Protein AF-U1PQ10-F1 (afdb_monomer_lite)

Foldseek 3Di:
DDDDDDDDDDDDDDDDDDDDDDDDDDDDDDDLAALPPDPDDFKFFLVVVVVVVVDDPCCLLQPVLLVVCVVQLGSVRQFTVSVVVSVVVCVVPDDDAADLVGVCVVVVVVVVVCVVVPHDDDPPKAFPEKPDPPDDPPDLDQFFIWTDIPPDIDTHSFAEDQDPQVVSCVHQVQPLRFDAAWKKKKWKKKDFPVQDDCPPQDKAAQNPDVQQSIKGQVCSRRVSVDDPGITMMMTMHTDPVVQPDDPVVSQVSVQVSVCVVPVVGHCPRIGTDDMDIGRHQFGGRGRPSQVSADAQCNGGHRYGYAYLSRGHTDPSSRVSSVVVNVVVNVVPPPPDD

Sequence (337 aa):
MTRGRSSSRCSTAGCRRATNSGRCCSGRIWPAASPPRCSAGADESIRSYLDGWGFSERYVENFVAPFYGGITLDRSLATSSQVFQYTFRTLSEGAIAVPADGMGAIGEQLADHAREAGAEIVRNEGVARIDRDRGGATTRGTGPVGVETTETRREPTALVVATDPRSARELTGVEAIPTESKSSTTQYYSLPGADRVETGNKILLHTDGESPNVVVPLSEVAPEYAPDDQTLLCATFLGAAALDRDEADLAADTREALAAWYPERSFESLEPIHTDRLPFAQFTQPPGFADDLPTTTTPAGSVYLAGDYTEWSSIQGAMESGRRAASTVLSAEPVGE

pLDDT: mean 84.82, std 22.3, range [23.03, 98.69]

Structure (mmCIF, N/CA/C/O backbone):
data_AF-U1PQ10-F1
#
_entry.id   AF-U1PQ10-F1
#
loop_
_atom_site.group_PDB
_atom_site.id
_atom_site.type_symbol
_atom_site.label_atom_id
_atom_site.label_alt_id
_atom_site.label_comp_id
_atom_site.label_asym_id
_atom_site.label_entity_id
_atom_site.label_seq_id
_atom_site.pdbx_PDB_ins_code
_atom_site.Cartn_x
_atom_site.Cartn_y
_atom_site.Cartn_z
_atom_site.occupancy
_atom_site.B_iso_or_equiv
_atom_site.auth_seq_id
_atom_site.auth_comp_id
_atom_site.auth_asym_id
_atom_site.auth_atom_id
_atom_site.pdbx_PDB_model_num
ATOM 1 N N . MET A 1 1 ? 10.938 -67.719 -21.668 1.00 33.47 1 MET A N 1
ATOM 2 C CA . MET A 1 1 ? 12.102 -68.512 -21.214 1.00 33.47 1 MET A CA 1
ATOM 3 C C . MET A 1 1 ? 13.236 -67.532 -20.911 1.00 33.47 1 MET A C 1
ATOM 5 O O . MET A 1 1 ? 13.813 -67.006 -21.841 1.00 33.47 1 MET A O 1
ATOM 9 N N . THR A 1 2 ? 13.285 -66.917 -19.727 1.00 28.72 2 THR A N 1
ATOM 10 C CA . THR A 1 2 ? 14.024 -67.320 -18.504 1.00 28.72 2 THR A CA 1
ATOM 11 C C . THR A 1 2 ? 15.541 -67.489 -18.636 1.00 28.72 2 THR A C 1
ATOM 13 O O . THR A 1 2 ? 15.994 -68.336 -19.399 1.00 28.72 2 THR A O 1
ATOM 16 N N . ARG A 1 3 ? 16.226 -66.828 -17.679 1.00 27.52 3 ARG A N 1
ATOM 17 C CA . ARG A 1 3 ? 17.627 -66.916 -17.192 1.00 27.52 3 ARG A CA 1
ATOM 18 C C . ARG A 1 3 ? 18.567 -65.848 -17.776 1.00 27.52 3 ARG A C 1
ATOM 20 O O . ARG A 1 3 ? 18.599 -65.666 -18.976 1.00 27.52 3 ARG A O 1
ATOM 27 N N . GLY A 1 4 ? 19.356 -65.112 -16.992 1.00 25.80 4 GLY A N 1
ATOM 28 C CA . GLY A 1 4 ? 19.608 -65.153 -15.550 1.00 25.80 4 GLY A CA 1
ATOM 29 C C . GLY A 1 4 ? 20.594 -64.045 -15.144 1.00 25.80 4 GLY A C 1
ATOM 30 O O . GLY A 1 4 ? 21.378 -63.572 -15.959 1.00 25.80 4 GLY A O 1
ATOM 31 N N . ARG A 1 5 ? 20.508 -63.619 -13.880 1.00 27.34 5 ARG A N 1
ATOM 32 C CA . ARG A 1 5 ? 21.375 -62.631 -13.216 1.00 27.34 5 ARG A CA 1
ATOM 33 C C . ARG A 1 5 ? 22.813 -63.144 -13.053 1.00 27.34 5 ARG A C 1
ATOM 35 O O . ARG A 1 5 ? 22.990 -64.308 -12.707 1.00 27.34 5 ARG A O 1
ATOM 42 N N . SER A 1 6 ? 23.791 -62.235 -13.062 1.00 26.70 6 SER A N 1
ATOM 43 C CA . SER A 1 6 ? 24.976 -62.351 -12.201 1.00 26.70 6 SER A CA 1
ATOM 44 C C . SER A 1 6 ? 25.334 -61.005 -11.573 1.00 26.70 6 SER A C 1
ATOM 46 O O . SER A 1 6 ? 25.515 -59.996 -12.244 1.00 26.70 6 SER A O 1
ATOM 48 N N . SER A 1 7 ? 25.398 -61.038 -10.252 1.00 25.86 7 SER A N 1
ATOM 49 C CA . SER A 1 7 ? 25.786 -59.998 -9.311 1.00 25.86 7 SER A CA 1
ATOM 50 C C . SER A 1 7 ? 27.303 -59.894 -9.146 1.00 25.86 7 SER A C 1
ATOM 52 O O . SER A 1 7 ? 27.960 -60.926 -9.032 1.00 25.86 7 SER A O 1
ATOM 54 N N . SER A 1 8 ? 27.817 -58.684 -8.923 1.00 26.11 8 SER A N 1
ATOM 55 C CA . SER A 1 8 ? 29.058 -58.454 -8.170 1.00 26.11 8 SER A CA 1
ATOM 56 C C . SER A 1 8 ? 28.805 -57.415 -7.071 1.00 26.11 8 SER A C 1
ATOM 58 O O . SER A 1 8 ? 28.357 -56.303 -7.342 1.00 26.11 8 SER A O 1
ATOM 60 N N . ARG A 1 9 ? 29.031 -57.829 -5.819 1.00 25.45 9 ARG A N 1
ATOM 61 C CA . ARG A 1 9 ? 28.969 -57.035 -4.578 1.00 25.45 9 ARG A CA 1
ATOM 62 C C . ARG A 1 9 ? 30.387 -56.703 -4.084 1.00 25.45 9 ARG A C 1
ATOM 64 O O . ARG A 1 9 ? 31.330 -57.389 -4.460 1.00 25.45 9 ARG A O 1
ATOM 71 N N . CYS A 1 10 ? 30.420 -55.772 -3.120 1.00 23.03 10 CYS A N 1
ATOM 72 C CA . CYS A 1 10 ? 31.508 -55.266 -2.256 1.00 23.03 10 CYS A CA 1
ATOM 73 C C . CYS A 1 10 ? 32.289 -54.067 -2.823 1.00 23.03 10 CYS A C 1
ATOM 75 O O . CYS A 1 10 ? 32.697 -54.097 -3.970 1.00 23.03 10 CYS A O 1
ATOM 77 N N . SER A 1 11 ? 32.514 -52.976 -2.078 1.00 24.72 11 SER A N 1
ATOM 78 C CA . SER A 1 11 ? 32.692 -52.876 -0.620 1.00 24.72 11 SER A CA 1
ATOM 79 C C . SER A 1 11 ? 32.051 -51.640 0.035 1.00 24.72 11 SER A C 1
ATOM 81 O O . SER A 1 11 ? 32.216 -50.509 -0.412 1.00 24.72 11 SER A O 1
ATOM 83 N N . THR A 1 12 ? 31.414 -51.876 1.178 1.00 28.27 12 THR A N 1
ATOM 84 C CA . THR A 1 12 ? 31.140 -50.930 2.269 1.00 28.27 12 THR A CA 1
ATOM 85 C C . THR A 1 12 ? 32.419 -50.552 3.018 1.00 28.27 12 THR A C 1
ATOM 87 O O . THR A 1 12 ? 33.042 -51.448 3.582 1.00 28.27 12 THR A O 1
ATOM 90 N N . ALA A 1 13 ? 32.739 -49.257 3.123 1.00 26.75 13 ALA A N 1
ATOM 91 C CA . ALA A 1 13 ? 33.376 -48.659 4.305 1.00 26.75 13 ALA A CA 1
ATOM 92 C C . ALA A 1 13 ? 33.398 -47.117 4.216 1.00 26.75 13 ALA A C 1
ATOM 94 O O . ALA A 1 13 ? 34.142 -46.550 3.429 1.00 26.75 13 ALA A O 1
ATOM 95 N N . GLY A 1 14 ? 32.633 -46.460 5.096 1.00 25.78 14 GLY A N 1
ATOM 96 C CA . GLY A 1 14 ? 33.037 -45.187 5.701 1.00 25.78 14 GLY A CA 1
ATOM 97 C C . GLY A 1 14 ? 32.497 -43.887 5.102 1.00 25.78 14 GLY A C 1
ATOM 98 O O . GLY A 1 14 ? 33.248 -43.154 4.480 1.00 25.78 14 GLY A O 1
ATOM 99 N N . CYS A 1 15 ? 31.275 -43.489 5.465 1.00 25.48 15 CYS A N 1
ATOM 100 C CA . CYS A 1 15 ? 31.117 -42.166 6.076 1.00 25.48 15 CYS A CA 1
ATOM 101 C C . CYS A 1 15 ? 29.895 -42.126 6.996 1.00 25.48 15 CYS A C 1
ATOM 103 O O . CYS A 1 15 ? 28.896 -42.811 6.788 1.00 25.48 15 CYS A O 1
ATOM 105 N N . ARG A 1 16 ? 30.076 -41.432 8.113 1.00 24.97 16 ARG A N 1
ATOM 106 C CA . ARG A 1 16 ? 29.322 -41.571 9.355 1.00 24.97 16 ARG A CA 1
ATOM 107 C C . ARG A 1 16 ? 27.982 -40.833 9.303 1.00 24.97 16 ARG A C 1
ATOM 109 O O . ARG A 1 16 ? 27.791 -39.885 8.557 1.00 24.97 16 ARG A O 1
ATOM 116 N N . ARG A 1 17 ? 27.085 -41.323 10.157 1.00 25.58 17 ARG A N 1
ATOM 117 C CA . ARG A 1 17 ? 25.747 -40.836 10.507 1.00 25.58 17 ARG A CA 1
ATOM 118 C C . ARG A 1 17 ? 25.651 -39.305 10.599 1.00 25.58 17 ARG A C 1
ATOM 120 O O . ARG A 1 17 ? 26.320 -38.714 11.438 1.00 25.58 17 ARG A O 1
ATOM 127 N N . ALA A 1 18 ? 24.704 -38.731 9.863 1.00 27.23 18 ALA A N 1
ATOM 128 C CA . ALA A 1 18 ? 23.925 -37.580 10.306 1.00 27.23 18 ALA A CA 1
ATOM 129 C C . ALA A 1 18 ? 22.497 -38.090 10.554 1.00 27.23 18 ALA A C 1
ATOM 131 O O . ALA A 1 18 ? 21.782 -38.474 9.630 1.00 27.23 18 ALA A O 1
ATOM 132 N N . THR A 1 19 ? 22.141 -38.236 11.825 1.00 27.95 19 THR A N 1
ATOM 133 C CA . THR A 1 19 ? 20.817 -38.662 12.286 1.00 27.95 19 THR A CA 1
ATOM 134 C C . THR A 1 19 ? 19.935 -37.449 12.554 1.00 27.95 19 THR A C 1
ATOM 136 O O . THR A 1 19 ? 20.370 -36.534 13.240 1.00 27.95 19 THR A O 1
ATOM 139 N N . ASN A 1 20 ? 18.680 -37.559 12.109 1.00 29.89 20 ASN A N 1
ATOM 140 C CA . ASN A 1 20 ? 17.481 -36.837 12.546 1.00 29.89 20 ASN A CA 1
ATOM 141 C C . ASN A 1 20 ? 17.394 -35.316 12.327 1.00 29.89 20 ASN A C 1
ATOM 143 O O . ASN A 1 20 ? 17.739 -34.529 13.198 1.00 29.89 20 ASN A O 1
ATOM 147 N N . SER A 1 21 ? 16.661 -34.936 11.281 1.00 28.56 21 SER A N 1
ATOM 148 C CA . SER A 1 21 ? 15.531 -34.009 11.424 1.00 28.56 21 SER A CA 1
ATOM 149 C C . SER A 1 21 ? 14.406 -34.465 10.484 1.00 28.56 21 SER A C 1
ATOM 151 O O . SER A 1 21 ? 14.633 -34.870 9.343 1.00 28.56 21 SER A O 1
ATOM 153 N N . GLY A 1 22 ? 13.206 -34.591 11.048 1.00 24.92 22 GLY A N 1
ATOM 154 C CA . GLY A 1 22 ? 12.088 -35.331 10.477 1.00 24.92 22 GLY A CA 1
ATOM 155 C C . GLY A 1 22 ? 11.513 -34.688 9.220 1.00 24.92 22 GLY A C 1
ATOM 156 O O . GLY A 1 22 ? 11.244 -33.493 9.170 1.00 24.92 22 GLY A O 1
ATOM 157 N N . ARG A 1 23 ? 11.258 -35.532 8.220 1.00 28.97 23 ARG A N 1
ATOM 158 C CA . ARG A 1 23 ? 10.356 -35.233 7.109 1.00 28.97 23 ARG A CA 1
ATOM 159 C C . ARG A 1 23 ? 8.943 -35.066 7.664 1.00 28.97 23 ARG A C 1
ATOM 161 O O . ARG A 1 23 ? 8.406 -36.022 8.214 1.00 28.97 23 ARG A O 1
ATOM 168 N N . CYS A 1 24 ? 8.319 -33.922 7.415 1.00 26.61 24 CYS A N 1
ATOM 169 C CA . CYS A 1 24 ? 6.864 -33.813 7.378 1.00 26.61 24 CYS A CA 1
ATOM 170 C C . CYS A 1 24 ? 6.433 -33.601 5.926 1.00 26.61 24 CYS A C 1
ATOM 172 O O . CYS A 1 24 ? 6.265 -32.484 5.453 1.00 26.61 24 CYS A O 1
ATOM 174 N N . CYS A 1 25 ? 6.260 -34.712 5.210 1.00 33.97 25 CYS A N 1
ATOM 175 C CA . CYS A 1 25 ? 5.329 -34.769 4.093 1.00 33.97 25 CYS A CA 1
ATOM 176 C C . CYS A 1 25 ? 4.032 -35.388 4.622 1.00 33.97 25 CYS A C 1
ATOM 178 O O . CYS A 1 25 ? 4.052 -36.556 5.003 1.00 33.97 25 CYS A O 1
ATOM 180 N N . SER A 1 26 ? 2.936 -34.624 4.652 1.00 27.61 26 SER A N 1
ATOM 181 C CA . SER A 1 26 ? 1.567 -35.034 4.268 1.00 27.61 26 SER A CA 1
ATOM 182 C C . SER A 1 26 ? 0.476 -34.218 4.981 1.00 27.61 26 SER A C 1
ATOM 184 O O . SER A 1 26 ? 0.503 -34.053 6.192 1.00 27.61 26 SER A O 1
ATOM 186 N N . GLY A 1 27 ? -0.517 -33.781 4.194 1.00 24.33 27 GLY A N 1
ATOM 187 C CA . GLY A 1 27 ? -1.918 -33.646 4.613 1.00 24.33 27 GLY A CA 1
ATOM 188 C C . GLY A 1 27 ? -2.356 -32.328 5.262 1.00 24.33 27 GLY A C 1
ATOM 189 O O . GLY A 1 27 ? -2.271 -32.214 6.469 1.00 24.33 27 GLY A O 1
ATOM 190 N N . ARG A 1 28 ? -2.937 -31.407 4.464 1.00 37.06 28 ARG A N 1
ATOM 191 C CA . ARG A 1 28 ? -3.816 -30.276 4.873 1.00 37.06 28 ARG A CA 1
ATOM 192 C C . ARG A 1 28 ? -3.443 -29.599 6.208 1.00 37.06 28 ARG A C 1
ATOM 194 O O . ARG A 1 28 ? -4.016 -29.937 7.236 1.00 37.06 28 ARG A O 1
ATOM 201 N N . ILE A 1 29 ? -2.536 -28.616 6.187 1.00 33.97 29 ILE A N 1
ATOM 202 C CA . ILE A 1 29 ? -2.049 -27.970 7.428 1.00 33.97 29 ILE A CA 1
ATOM 203 C C . ILE A 1 29 ? -2.048 -26.436 7.379 1.00 33.97 29 ILE A C 1
ATOM 205 O O . ILE A 1 29 ? -1.250 -25.861 8.079 1.00 33.97 29 ILE A O 1
ATOM 209 N N . TRP A 1 30 ? -2.850 -25.694 6.606 1.00 42.78 30 TRP A N 1
ATOM 210 C CA . TRP A 1 30 ? -2.667 -24.222 6.651 1.00 42.78 30 TRP A CA 1
ATOM 211 C C . TRP A 1 30 ? -3.983 -23.451 6.510 1.00 42.78 30 TRP A C 1
ATOM 213 O O . TRP A 1 30 ? -4.564 -23.481 5.424 1.00 42.78 30 TRP A O 1
ATOM 223 N N . PRO A 1 31 ? -4.488 -22.783 7.573 1.00 34.56 31 PRO A N 1
ATOM 224 C CA . PRO A 1 31 ? -5.597 -21.848 7.421 1.00 34.56 31 PRO A CA 1
ATOM 225 C C . PRO A 1 31 ? -5.163 -20.676 6.529 1.00 34.56 31 PRO A C 1
ATOM 227 O O . PRO A 1 31 ? -4.004 -20.270 6.527 1.00 34.56 31 PRO A O 1
ATOM 230 N N . ALA A 1 32 ? -6.106 -20.148 5.753 1.00 42.59 32 ALA A N 1
ATOM 231 C CA . ALA A 1 32 ? -5.885 -19.186 4.671 1.00 42.59 32 ALA A CA 1
ATOM 232 C C . ALA A 1 32 ? -5.571 -17.737 5.121 1.00 42.59 32 ALA A C 1
ATOM 234 O O . ALA A 1 32 ? -5.544 -16.839 4.285 1.00 42.59 32 ALA A O 1
ATOM 235 N N . ALA A 1 33 ? -5.386 -17.481 6.421 1.00 48.94 33 ALA A N 1
ATOM 236 C CA . ALA A 1 33 ? -5.739 -16.180 6.998 1.00 48.94 33 ALA A CA 1
ATOM 237 C C . ALA A 1 33 ? -4.586 -15.194 7.277 1.00 48.94 33 ALA A C 1
ATOM 239 O O . ALA A 1 33 ? -4.863 -14.007 7.330 1.00 48.94 33 ALA A O 1
ATOM 240 N N . SER A 1 34 ? -3.322 -15.618 7.393 1.00 50.59 34 SER A N 1
ATOM 241 C CA . SER A 1 34 ? -2.157 -14.726 7.612 1.00 50.59 34 SER A CA 1
ATOM 242 C C . SER A 1 34 ? -0.865 -15.477 7.245 1.00 50.59 34 SER A C 1
ATOM 244 O O . SER A 1 34 ? -0.918 -16.715 7.176 1.00 50.59 34 SER A O 1
ATOM 246 N N . PRO A 1 35 ? 0.303 -14.815 7.057 1.00 51.00 35 PRO A N 1
ATOM 247 C CA . PRO A 1 35 ? 1.578 -15.506 7.235 1.00 51.00 35 PRO A CA 1
ATOM 248 C C . PRO A 1 35 ? 1.495 -16.266 8.564 1.00 51.00 35 PRO A C 1
ATOM 250 O O . PRO A 1 35 ? 1.214 -15.649 9.596 1.00 51.00 35 PRO A O 1
ATOM 253 N N . PRO A 1 36 ? 1.602 -17.607 8.560 1.00 44.38 36 PRO A N 1
ATOM 254 C CA . PRO A 1 36 ? 1.551 -18.349 9.805 1.00 44.38 36 PRO A CA 1
ATOM 255 C C . PRO A 1 36 ? 2.647 -17.791 10.709 1.00 44.38 36 PRO A C 1
ATOM 257 O O . PRO A 1 36 ? 3.762 -17.592 10.231 1.00 44.38 36 PRO A O 1
ATOM 260 N N . ARG A 1 37 ? 2.350 -17.593 12.001 1.00 48.88 37 ARG A N 1
ATOM 261 C CA . ARG A 1 37 ? 3.378 -17.542 13.053 1.00 48.88 37 ARG A CA 1
ATOM 262 C C . ARG A 1 37 ? 4.077 -18.904 13.022 1.00 48.88 37 ARG A C 1
ATOM 264 O O . ARG A 1 37 ? 3.671 -19.839 13.710 1.00 48.88 37 ARG A O 1
ATOM 271 N N . CYS A 1 38 ? 4.977 -19.097 12.066 1.00 39.66 38 CYS A N 1
ATOM 272 C CA . CYS A 1 38 ? 5.369 -20.420 11.607 1.00 39.66 38 CYS A CA 1
ATOM 273 C C . CYS A 1 38 ? 6.422 -20.963 12.571 1.00 39.66 38 CYS A C 1
ATOM 275 O O . CYS A 1 38 ? 7.615 -20.703 12.444 1.00 39.66 38 CYS A O 1
ATOM 277 N N . SER A 1 39 ? 5.971 -21.710 13.578 1.00 46.78 39 SER A N 1
ATOM 278 C CA . SER A 1 39 ? 6.826 -22.348 14.573 1.00 46.78 39 SER A CA 1
ATOM 279 C C . SER A 1 39 ? 7.570 -23.548 13.969 1.00 46.78 39 SER A C 1
ATOM 281 O O . SER A 1 39 ? 7.057 -24.668 13.990 1.00 46.78 39 SER A O 1
ATOM 283 N N . ALA A 1 40 ? 8.774 -23.316 13.439 1.00 47.12 40 ALA A N 1
ATOM 284 C CA . ALA A 1 40 ? 9.828 -24.337 13.304 1.00 47.12 40 ALA A CA 1
ATOM 285 C C . ALA A 1 40 ? 11.240 -23.762 13.045 1.00 47.12 40 ALA A C 1
ATOM 287 O O . ALA A 1 40 ? 12.216 -24.487 13.232 1.00 47.12 40 ALA A O 1
ATOM 288 N N . GLY A 1 41 ? 11.367 -22.487 12.659 1.00 56.50 41 GLY A N 1
ATOM 289 C CA . GLY A 1 41 ? 12.640 -21.767 12.535 1.00 56.50 41 GLY A CA 1
ATOM 290 C C . GLY A 1 41 ? 12.568 -20.406 13.228 1.00 56.50 41 GLY A C 1
ATOM 291 O O . GLY A 1 41 ? 11.473 -19.885 13.430 1.00 56.50 41 GLY A O 1
ATOM 292 N N . ALA A 1 42 ? 13.716 -19.856 13.631 1.00 78.50 42 ALA A N 1
ATOM 293 C CA . ALA A 1 42 ? 13.785 -18.457 14.045 1.00 78.50 42 ALA A CA 1
ATOM 294 C C . ALA A 1 42 ? 13.454 -17.574 12.834 1.00 78.50 42 ALA A C 1
ATOM 296 O O . ALA A 1 42 ? 13.902 -17.884 11.730 1.00 78.50 42 ALA A O 1
ATOM 297 N N . ASP A 1 43 ? 12.664 -16.517 13.027 1.00 91.81 43 ASP A N 1
ATOM 298 C CA . ASP A 1 43 ? 12.433 -15.557 11.952 1.00 91.81 43 ASP A CA 1
ATOM 299 C C . ASP A 1 43 ? 13.758 -14.889 11.563 1.00 91.81 43 ASP A C 1
ATOM 301 O O . ASP A 1 43 ? 14.583 -14.553 12.414 1.00 91.81 43 ASP A O 1
ATOM 305 N N . GLU A 1 44 ? 13.953 -14.707 10.267 1.00 95.88 44 GLU A N 1
ATOM 306 C CA . GLU A 1 44 ? 15.161 -14.157 9.665 1.00 95.88 44 GLU A CA 1
ATOM 307 C C . GLU A 1 44 ? 14.795 -13.266 8.477 1.00 95.88 44 GLU A C 1
ATOM 309 O O . GLU A 1 44 ? 13.637 -13.212 8.055 1.00 95.88 44 GLU A O 1
ATOM 314 N N . SER A 1 45 ? 15.771 -12.530 7.944 1.00 97.88 45 SER A N 1
ATOM 315 C CA . SER A 1 45 ? 15.538 -11.675 6.777 1.00 97.88 45 SER A CA 1
ATOM 316 C C . SER A 1 45 ? 15.276 -12.506 5.517 1.00 97.88 45 SER A C 1
ATOM 318 O O . SER A 1 45 ? 15.749 -13.640 5.409 1.00 97.88 45 SER A O 1
ATOM 320 N N . ILE A 1 46 ? 14.581 -11.940 4.526 1.00 97.50 46 ILE A N 1
ATOM 321 C CA . ILE A 1 46 ? 14.417 -12.568 3.202 1.00 97.50 46 ILE A CA 1
ATOM 322 C C . ILE A 1 46 ? 15.783 -12.932 2.609 1.00 97.50 46 ILE A C 1
ATOM 324 O O . ILE A 1 46 ? 15.938 -14.025 2.066 1.00 97.50 46 ILE A O 1
ATOM 328 N N . ARG A 1 47 ? 16.783 -12.051 2.750 1.00 97.50 47 ARG A N 1
ATOM 329 C CA . ARG A 1 47 ? 18.153 -12.312 2.288 1.00 97.50 47 ARG A CA 1
ATOM 330 C C . ARG A 1 47 ? 18.746 -13.562 2.941 1.00 97.50 47 ARG A C 1
ATOM 332 O O . ARG A 1 47 ? 19.095 -14.501 2.234 1.00 97.50 47 ARG A O 1
ATOM 339 N N . SER A 1 48 ? 18.780 -13.607 4.274 1.00 96.94 48 SER A N 1
ATOM 340 C CA . SER A 1 48 ? 19.326 -14.748 5.030 1.00 96.94 48 SER A CA 1
ATOM 341 C C . SER A 1 48 ? 18.595 -16.054 4.721 1.00 96.94 48 SER A C 1
ATOM 343 O O . SER A 1 48 ? 19.236 -17.085 4.519 1.00 96.94 48 SER A O 1
ATOM 345 N N . TYR A 1 49 ? 17.269 -15.987 4.583 1.00 96.38 49 TYR A N 1
ATOM 346 C CA . TYR A 1 49 ? 16.451 -17.132 4.207 1.00 96.38 49 TYR A CA 1
ATOM 347 C C . TYR A 1 49 ? 16.865 -17.692 2.840 1.00 96.38 49 TYR A C 1
ATOM 349 O O . TYR A 1 49 ? 17.103 -18.892 2.700 1.00 96.38 49 TYR A O 1
ATOM 357 N N . LEU A 1 50 ? 17.002 -16.839 1.822 1.00 96.00 50 LEU A N 1
ATOM 358 C CA . LEU A 1 50 ? 17.381 -17.267 0.471 1.00 96.00 50 LEU A CA 1
ATOM 359 C C . LEU A 1 50 ? 18.822 -17.782 0.393 1.00 96.00 50 LEU A C 1
ATOM 361 O O . LEU A 1 50 ? 19.071 -18.768 -0.309 1.00 96.00 50 LEU A O 1
ATOM 365 N N . ASP A 1 51 ? 19.737 -17.180 1.153 1.00 95.56 51 ASP A N 1
ATOM 366 C CA . ASP A 1 51 ? 21.110 -17.667 1.302 1.00 95.56 51 ASP A CA 1
ATOM 367 C C . ASP A 1 51 ? 21.123 -19.075 1.917 1.00 95.56 51 ASP A C 1
ATOM 369 O O . ASP A 1 51 ? 21.810 -19.973 1.423 1.00 95.56 51 ASP A O 1
ATOM 373 N N . GLY A 1 52 ? 20.298 -19.310 2.944 1.00 95.00 52 GLY A N 1
ATOM 374 C CA . GLY A 1 52 ? 20.121 -20.621 3.574 1.00 95.00 52 GLY A CA 1
ATOM 375 C C . GLY A 1 52 ? 19.571 -21.692 2.624 1.00 95.00 52 GLY A C 1
ATOM 376 O O . GLY A 1 52 ? 19.941 -22.864 2.729 1.00 95.00 52 GLY A O 1
ATOM 377 N N . TRP A 1 53 ? 18.740 -21.298 1.654 1.00 94.62 53 TRP A N 1
ATOM 378 C CA . TRP A 1 53 ? 18.258 -22.169 0.573 1.00 94.62 53 TRP A CA 1
ATOM 379 C C . TRP A 1 53 ? 19.287 -22.401 -0.545 1.00 94.62 53 TRP A C 1
ATOM 381 O O . TRP A 1 53 ? 19.091 -23.289 -1.379 1.00 94.62 53 TRP A O 1
ATOM 391 N N . GLY A 1 54 ? 20.392 -21.650 -0.559 1.00 96.44 54 GLY A N 1
ATOM 392 C CA . GLY A 1 54 ? 21.467 -21.783 -1.541 1.00 96.44 54 GLY A CA 1
ATOM 393 C C . GLY A 1 54 ? 21.186 -21.096 -2.879 1.00 96.44 54 GLY A C 1
ATOM 394 O O . GLY A 1 54 ? 21.742 -21.507 -3.901 1.00 96.44 54 GLY A O 1
ATOM 395 N N . PHE A 1 55 ? 20.325 -20.072 -2.903 1.00 97.06 55 PHE A N 1
ATOM 396 C CA . PHE A 1 55 ? 20.163 -19.238 -4.093 1.00 97.06 55 PHE A CA 1
ATOM 397 C C . PHE A 1 55 ? 21.436 -18.426 -4.362 1.00 97.06 55 PHE A C 1
ATOM 399 O O . PHE A 1 55 ? 22.121 -17.981 -3.450 1.00 97.06 55 PHE A O 1
ATOM 406 N N . SER A 1 56 ? 21.783 -18.243 -5.638 1.00 97.19 56 SER A N 1
ATOM 407 C CA . SER A 1 56 ? 22.961 -17.451 -6.006 1.00 97.19 56 SER A CA 1
ATOM 408 C C . SER A 1 56 ? 22.709 -15.957 -5.819 1.00 97.19 56 SER A C 1
ATOM 410 O O . SER A 1 56 ? 21.631 -15.499 -6.202 1.00 97.19 56 SER A O 1
ATOM 412 N N . GLU A 1 57 ? 23.734 -15.195 -5.430 1.00 95.88 57 GLU A N 1
ATOM 413 C CA . GLU A 1 57 ? 23.664 -13.725 -5.343 1.00 95.88 57 GLU A CA 1
ATOM 414 C C . GLU A 1 57 ? 23.104 -13.103 -6.631 1.00 95.88 57 GLU A C 1
ATOM 416 O O . GLU A 1 57 ? 22.161 -12.331 -6.588 1.00 95.88 57 GLU A O 1
ATOM 421 N N . ARG A 1 58 ? 23.547 -13.570 -7.807 1.00 96.31 58 ARG A N 1
ATOM 422 C CA . ARG A 1 58 ? 23.050 -13.082 -9.107 1.00 96.31 58 ARG A CA 1
ATOM 423 C C . ARG A 1 58 ? 21.534 -13.241 -9.303 1.00 96.31 58 ARG A C 1
ATOM 425 O O . ARG A 1 58 ? 20.928 -12.468 -10.032 1.00 96.31 58 ARG A O 1
ATOM 432 N N . TYR A 1 59 ? 20.921 -14.274 -8.725 1.00 95.69 59 TYR A N 1
ATOM 433 C CA . TYR A 1 59 ? 19.462 -14.448 -8.764 1.00 95.69 59 TYR A CA 1
ATOM 434 C C . TYR A 1 59 ? 18.780 -13.497 -7.781 1.00 95.69 59 TYR A C 1
ATOM 436 O O . TYR A 1 59 ? 17.751 -12.905 -8.104 1.00 95.69 59 TYR A O 1
ATOM 444 N N . VAL A 1 60 ? 19.370 -13.335 -6.596 1.00 96.12 60 VAL A N 1
ATOM 445 C CA . VAL A 1 60 ? 18.880 -12.397 -5.591 1.00 96.12 60 VAL A CA 1
ATOM 446 C C . VAL A 1 60 ? 18.921 -10.975 -6.147 1.00 96.12 60 VAL A C 1
ATOM 448 O O . VAL A 1 60 ? 17.889 -10.321 -6.165 1.00 96.12 60 VAL A O 1
ATOM 451 N N . GLU A 1 61 ? 20.047 -10.532 -6.697 1.00 94.44 61 GLU A N 1
ATOM 452 C CA . GLU A 1 61 ? 20.237 -9.185 -7.246 1.00 94.44 61 GLU A CA 1
ATOM 453 C C . GLU A 1 61 ? 19.368 -8.912 -8.482 1.00 94.44 61 GLU A C 1
ATOM 455 O O . GLU A 1 61 ? 18.724 -7.871 -8.553 1.00 94.44 61 GLU A O 1
ATOM 460 N N . ASN A 1 62 ? 19.287 -9.847 -9.437 1.00 94.31 62 ASN A N 1
ATOM 461 C CA . ASN A 1 62 ? 18.604 -9.584 -10.712 1.00 94.31 62 ASN A CA 1
ATOM 462 C C . ASN A 1 62 ? 17.098 -9.872 -10.704 1.00 94.31 62 ASN A C 1
ATOM 464 O O . ASN A 1 62 ? 16.406 -9.529 -11.659 1.00 94.31 62 ASN A O 1
ATOM 468 N N . PHE A 1 63 ? 16.580 -10.552 -9.680 1.00 94.81 63 PHE A N 1
ATOM 469 C CA . PHE A 1 63 ? 15.163 -10.910 -9.624 1.00 94.81 63 PHE A CA 1
ATOM 470 C C . PHE A 1 63 ? 14.542 -10.591 -8.271 1.00 94.81 63 PHE A C 1
ATOM 472 O O . PHE A 1 63 ? 13.594 -9.812 -8.208 1.00 94.81 63 PHE A O 1
ATOM 479 N N . VAL A 1 64 ? 15.064 -11.161 -7.182 1.00 96.06 64 VAL A N 1
ATOM 480 C CA . VAL A 1 64 ? 14.404 -11.039 -5.874 1.00 96.06 64 VAL A CA 1
ATOM 481 C C . VAL A 1 64 ? 14.463 -9.606 -5.357 1.00 96.06 64 VAL A C 1
ATOM 483 O O . VAL A 1 64 ? 13.427 -9.058 -5.013 1.00 96.06 64 VAL A O 1
ATOM 486 N N . ALA A 1 65 ? 15.638 -8.986 -5.318 1.00 95.94 65 ALA A N 1
ATOM 487 C CA . ALA A 1 65 ? 15.836 -7.632 -4.821 1.00 95.94 65 ALA A CA 1
ATOM 488 C C . ALA A 1 65 ? 14.942 -6.602 -5.535 1.00 95.94 65 ALA A C 1
ATOM 490 O O . ALA A 1 65 ? 14.225 -5.899 -4.829 1.00 95.94 65 ALA A O 1
ATOM 491 N N . PRO A 1 66 ? 14.876 -6.522 -6.879 1.00 95.62 66 PRO A N 1
ATOM 492 C CA . PRO A 1 66 ? 13.987 -5.568 -7.543 1.00 95.62 66 PRO A CA 1
ATOM 493 C C . PRO A 1 66 ? 12.500 -5.929 -7.397 1.00 95.62 66 PRO A C 1
ATOM 495 O O . PRO A 1 66 ? 11.675 -5.050 -7.141 1.00 95.62 66 PRO A O 1
ATOM 498 N N . PHE A 1 67 ? 12.135 -7.213 -7.507 1.00 95.56 67 PHE A N 1
ATOM 499 C CA . PHE A 1 67 ? 10.734 -7.636 -7.420 1.00 95.56 67 PHE A CA 1
ATOM 500 C C . PHE A 1 67 ? 10.179 -7.504 -5.999 1.00 95.56 67 PHE A C 1
ATOM 502 O O . PHE A 1 67 ? 9.213 -6.779 -5.765 1.00 95.56 67 PHE A O 1
ATOM 509 N N . TYR A 1 68 ? 10.821 -8.154 -5.027 1.00 95.50 68 TYR A N 1
ATOM 510 C CA . TYR A 1 68 ? 10.429 -8.062 -3.624 1.00 95.50 68 TYR A CA 1
ATOM 511 C C . TYR A 1 68 ? 10.737 -6.704 -3.021 1.00 95.50 68 TYR A C 1
ATOM 513 O O . TYR A 1 68 ? 9.960 -6.261 -2.189 1.00 95.50 68 TYR A O 1
ATOM 521 N N . GLY A 1 69 ? 11.767 -6.000 -3.489 1.00 94.19 69 GLY A N 1
ATOM 522 C CA . GLY A 1 69 ? 11.975 -4.602 -3.127 1.00 94.19 69 GLY A CA 1
ATOM 523 C C . GLY A 1 69 ? 10.793 -3.723 -3.524 1.00 94.19 69 GLY A C 1
ATOM 524 O O . GLY A 1 69 ? 10.462 -2.810 -2.782 1.00 94.19 69 GLY A O 1
ATOM 525 N N . GLY A 1 70 ? 10.088 -4.031 -4.618 1.00 94.75 70 GLY A N 1
ATOM 526 C CA . GLY A 1 70 ? 8.825 -3.367 -4.958 1.00 94.75 70 GLY A CA 1
ATOM 527 C C . GLY A 1 70 ? 7.666 -3.723 -4.022 1.00 94.75 70 GLY A C 1
ATOM 528 O O . GLY A 1 70 ? 6.847 -2.865 -3.715 1.00 94.75 70 GLY A O 1
ATOM 529 N N . ILE A 1 71 ? 7.613 -4.965 -3.532 1.00 95.00 71 ILE A N 1
ATOM 530 C CA . ILE A 1 71 ? 6.548 -5.446 -2.635 1.00 95.00 71 ILE A CA 1
ATOM 531 C C . ILE A 1 71 ? 6.752 -4.942 -1.201 1.00 95.00 71 ILE A C 1
ATOM 533 O O . ILE A 1 71 ? 5.805 -4.485 -0.569 1.00 95.00 71 ILE A O 1
ATOM 537 N N . THR A 1 72 ? 7.972 -5.034 -0.675 1.00 95.69 72 THR A N 1
ATOM 538 C CA . THR A 1 72 ? 8.319 -4.695 0.716 1.00 95.69 72 THR A CA 1
ATOM 539 C C . THR A 1 72 ? 8.901 -3.292 0.866 1.00 95.69 72 THR A C 1
ATOM 541 O O . THR A 1 72 ? 9.231 -2.877 1.978 1.00 95.69 72 THR A O 1
ATOM 544 N N . LEU A 1 73 ? 9.049 -2.572 -0.250 1.00 96.56 73 LEU A N 1
ATOM 545 C CA . LEU A 1 73 ? 9.669 -1.250 -0.334 1.00 96.56 73 LEU A CA 1
ATOM 546 C C . LEU A 1 73 ? 11.116 -1.235 0.191 1.00 96.56 73 LEU A C 1
ATOM 548 O O . LEU A 1 73 ? 11.571 -0.257 0.789 1.00 96.56 73 LEU A O 1
ATOM 552 N N . ASP A 1 74 ? 11.836 -2.347 0.001 1.00 94.75 74 ASP A N 1
ATOM 553 C CA . ASP A 1 74 ? 13.186 -2.552 0.524 1.00 94.75 74 ASP A CA 1
ATOM 554 C C . ASP A 1 74 ? 14.013 -3.555 -0.305 1.00 94.75 74 ASP A C 1
ATOM 556 O O . ASP A 1 74 ? 13.911 -4.773 -0.135 1.00 94.75 74 ASP A O 1
ATOM 560 N N . ARG A 1 75 ? 14.898 -3.039 -1.170 1.00 94.88 75 ARG A N 1
ATOM 561 C CA . ARG A 1 75 ? 15.823 -3.848 -1.989 1.00 94.88 75 ARG A CA 1
ATOM 562 C C . ARG A 1 75 ? 16.908 -4.570 -1.190 1.00 94.88 75 ARG A C 1
ATOM 564 O O . ARG A 1 75 ? 17.515 -5.504 -1.709 1.00 94.88 75 ARG A O 1
ATOM 571 N N . SER A 1 76 ? 17.155 -4.183 0.065 1.00 95.31 76 SER A N 1
ATOM 572 C CA . SER A 1 76 ? 18.125 -4.892 0.911 1.00 95.31 76 SER A CA 1
ATOM 573 C C . SER A 1 76 ? 17.641 -6.291 1.301 1.00 95.31 76 SER A C 1
ATOM 575 O O . SER A 1 76 ? 18.461 -7.143 1.659 1.00 95.31 76 SER A O 1
ATOM 577 N N . LEU A 1 77 ? 16.325 -6.536 1.176 1.00 96.75 77 LEU A N 1
ATOM 578 C CA . LEU A 1 77 ? 15.645 -7.767 1.574 1.00 96.75 77 LEU A CA 1
ATOM 579 C C . LEU A 1 77 ? 15.747 -8.034 3.089 1.00 96.75 77 LEU A C 1
ATOM 581 O O . LEU A 1 77 ? 15.763 -9.186 3.527 1.00 96.75 77 LEU A O 1
ATOM 585 N N . ALA A 1 78 ? 15.792 -6.960 3.889 1.00 97.31 78 ALA A N 1
ATOM 586 C CA . ALA A 1 78 ? 15.834 -7.006 5.352 1.00 97.31 78 ALA A CA 1
ATOM 587 C C . ALA A 1 78 ? 14.486 -7.356 6.011 1.00 97.31 78 ALA A C 1
ATOM 589 O O . ALA A 1 78 ? 14.459 -7.705 7.189 1.00 97.31 78 ALA A O 1
ATOM 590 N N . THR A 1 79 ? 13.374 -7.274 5.273 1.00 96.88 79 THR A N 1
ATOM 591 C CA . THR A 1 79 ? 12.039 -7.690 5.734 1.00 96.88 79 THR A CA 1
ATOM 592 C C . THR A 1 79 ? 12.043 -9.145 6.216 1.00 96.88 79 THR A C 1
ATOM 594 O O . THR A 1 79 ? 12.843 -9.958 5.757 1.00 96.88 79 THR A O 1
ATOM 597 N N . SER A 1 80 ? 11.138 -9.483 7.132 1.00 96.88 80 SER A N 1
ATOM 598 C CA . SER A 1 80 ? 10.904 -10.846 7.610 1.00 96.88 80 SER A CA 1
ATOM 599 C C . SER A 1 80 ? 10.641 -11.828 6.461 1.00 96.88 80 SER A C 1
ATOM 601 O O . SER A 1 80 ? 9.819 -11.589 5.567 1.00 96.88 80 SER A O 1
ATOM 603 N N . SER A 1 81 ? 11.292 -12.989 6.526 1.00 95.75 81 SER A N 1
ATOM 604 C CA . SER A 1 81 ? 11.080 -14.107 5.607 1.00 95.75 81 SER A CA 1
ATOM 605 C C . SER A 1 81 ? 9.653 -14.667 5.669 1.00 95.75 81 SER A C 1
ATOM 607 O O . SER A 1 81 ? 9.204 -15.287 4.705 1.00 95.75 81 SER A O 1
ATOM 609 N N . GLN A 1 82 ? 8.908 -14.438 6.758 1.00 93.88 82 GLN A N 1
ATOM 610 C CA . GLN A 1 82 ? 7.509 -14.865 6.878 1.00 93.88 82 GLN A CA 1
ATOM 611 C C . GLN A 1 82 ? 6.608 -14.120 5.882 1.00 93.88 82 GLN A C 1
ATOM 613 O O . GLN A 1 82 ? 5.755 -14.742 5.241 1.00 93.88 82 GLN A O 1
ATOM 618 N N . VAL A 1 83 ? 6.845 -12.815 5.684 1.00 94.12 83 VAL A N 1
ATOM 619 C CA . VAL A 1 83 ? 6.143 -12.002 4.673 1.00 94.12 83 VAL A CA 1
ATOM 620 C C . VAL A 1 83 ? 6.442 -12.539 3.275 1.00 94.12 83 VAL A C 1
ATOM 622 O O . VAL A 1 83 ? 5.522 -12.750 2.482 1.00 94.12 83 VAL A O 1
ATOM 625 N N . PHE A 1 84 ? 7.711 -12.839 2.983 1.00 94.69 84 PHE A N 1
ATOM 626 C CA . PHE A 1 84 ? 8.113 -13.445 1.711 1.00 94.69 84 PHE A CA 1
ATOM 627 C C . PHE A 1 84 ? 7.451 -14.799 1.478 1.00 94.69 84 PHE A C 1
ATOM 629 O O . PHE A 1 84 ? 6.850 -14.995 0.433 1.00 94.69 84 PHE A O 1
ATOM 636 N N . GLN A 1 85 ? 7.498 -15.720 2.440 1.00 92.88 85 GLN A N 1
ATOM 637 C CA . GLN A 1 85 ? 6.933 -17.061 2.271 1.00 92.88 85 GLN A CA 1
ATOM 638 C C . GLN A 1 85 ? 5.426 -17.017 1.984 1.00 92.88 85 GLN A C 1
ATOM 640 O O . GLN A 1 85 ? 4.946 -17.725 1.096 1.00 92.88 85 GLN A O 1
ATOM 645 N N . TYR A 1 86 ? 4.680 -16.167 2.696 1.00 91.62 86 TYR A N 1
ATOM 646 C CA . TYR A 1 86 ? 3.243 -16.010 2.471 1.00 91.62 86 TYR A CA 1
ATOM 647 C C . TYR A 1 86 ? 2.934 -15.390 1.106 1.00 91.62 86 TYR A C 1
ATOM 649 O O . TYR A 1 86 ? 2.130 -15.929 0.339 1.00 91.62 86 TYR A O 1
ATOM 657 N N . THR A 1 87 ? 3.585 -14.273 0.782 1.00 93.19 87 THR A N 1
ATOM 658 C CA . THR A 1 87 ? 3.356 -13.570 -0.487 1.00 93.19 87 THR A CA 1
ATOM 659 C C . THR A 1 87 ? 3.826 -14.401 -1.676 1.00 93.19 87 THR A C 1
ATOM 661 O O . THR A 1 87 ? 3.080 -14.531 -2.638 1.00 93.19 87 THR A O 1
ATOM 664 N N . PHE A 1 88 ? 4.987 -15.057 -1.595 1.00 93.00 88 PHE A N 1
ATOM 665 C CA . PHE A 1 88 ? 5.515 -15.932 -2.647 1.00 93.00 88 PHE A CA 1
ATOM 666 C C . PHE A 1 88 ? 4.548 -17.069 -2.951 1.00 93.00 88 PHE A C 1
ATOM 668 O O . PHE A 1 88 ? 4.237 -17.336 -4.111 1.00 93.00 88 PHE A O 1
ATOM 675 N N . ARG A 1 89 ? 4.024 -17.713 -1.902 1.00 91.00 89 ARG A N 1
ATOM 676 C CA . ARG A 1 89 ? 3.006 -18.751 -2.042 1.00 91.00 89 ARG A CA 1
ATOM 677 C C . ARG A 1 89 ? 1.750 -18.207 -2.717 1.00 91.00 89 ARG A C 1
ATOM 679 O O . ARG A 1 89 ? 1.276 -18.805 -3.674 1.00 91.00 89 ARG A O 1
ATOM 686 N N . THR A 1 90 ? 1.236 -17.076 -2.243 1.00 90.94 90 THR A N 1
ATOM 687 C CA . THR A 1 90 ? 0.001 -16.474 -2.765 1.00 90.94 90 THR A CA 1
ATOM 688 C C . THR A 1 90 ? 0.146 -16.088 -4.237 1.00 90.94 90 THR A C 1
ATOM 690 O O . THR A 1 90 ? -0.724 -16.408 -5.039 1.00 90.94 90 THR A O 1
ATOM 693 N N . LEU A 1 91 ? 1.278 -15.487 -4.612 1.00 91.50 91 LEU A N 1
ATOM 694 C CA . LEU A 1 91 ? 1.612 -15.139 -5.996 1.00 91.50 91 LEU A CA 1
ATOM 695 C C . LEU A 1 91 ? 1.831 -16.378 -6.880 1.00 91.50 91 LEU A C 1
ATOM 697 O O . LEU A 1 91 ? 1.590 -16.322 -8.079 1.00 91.50 91 LEU A O 1
ATOM 701 N N . SER A 1 92 ? 2.280 -17.495 -6.300 1.00 91.00 92 SER A N 1
ATOM 702 C CA . SER A 1 92 ? 2.474 -18.758 -7.027 1.00 91.00 92 SER A CA 1
ATOM 703 C C . SER A 1 92 ? 1.175 -19.550 -7.217 1.00 91.00 92 SER A C 1
ATOM 705 O O . SER A 1 92 ? 1.064 -20.323 -8.166 1.00 91.00 92 SER A O 1
ATOM 707 N N . GLU A 1 93 ? 0.214 -19.411 -6.299 1.00 92.62 93 GLU A N 1
ATOM 708 C CA . GLU A 1 93 ? -1.053 -20.160 -6.298 1.00 92.62 93 GLU A CA 1
ATOM 709 C C . GLU A 1 93 ? -2.218 -19.376 -6.931 1.00 92.62 93 GLU A C 1
ATOM 711 O O . GLU A 1 93 ? -3.188 -19.990 -7.378 1.00 92.62 93 GLU A O 1
ATOM 716 N N . GLY A 1 94 ? -2.150 -18.041 -6.954 1.00 89.38 94 GLY A N 1
ATOM 717 C CA . GLY A 1 94 ? -3.246 -17.157 -7.353 1.00 89.38 94 GLY A CA 1
ATOM 718 C C . GLY A 1 94 ? -2.955 -16.296 -8.582 1.00 89.38 94 GLY A C 1
ATOM 719 O O . GLY A 1 94 ? -1.819 -16.148 -9.022 1.00 89.38 94 GLY A O 1
ATOM 720 N N . ALA A 1 95 ? -4.015 -15.697 -9.128 1.00 88.94 95 ALA A N 1
ATOM 721 C CA . ALA A 1 95 ? -3.895 -14.647 -10.133 1.00 88.94 95 ALA A CA 1
ATOM 722 C C . ALA A 1 95 ? -3.606 -13.298 -9.459 1.00 88.94 95 ALA A C 1
ATOM 724 O O . ALA A 1 95 ? -4.164 -12.988 -8.405 1.00 88.94 95 ALA A O 1
ATOM 725 N N . ILE A 1 96 ? -2.767 -12.488 -10.099 1.00 88.44 96 ILE A N 1
ATOM 726 C CA . ILE A 1 96 ? -2.558 -11.086 -9.737 1.00 88.44 96 ILE A CA 1
ATOM 727 C C . ILE A 1 96 ? -3.534 -10.272 -10.579 1.00 88.44 96 ILE A C 1
ATOM 729 O O . ILE A 1 96 ? -3.542 -10.403 -11.802 1.00 88.44 96 ILE A O 1
ATOM 733 N N . ALA A 1 97 ? -4.370 -9.469 -9.933 1.00 90.56 97 ALA A N 1
ATOM 734 C CA . ALA A 1 97 ? -5.395 -8.689 -10.607 1.00 90.56 97 ALA A CA 1
ATOM 735 C C . ALA A 1 97 ? -5.554 -7.320 -9.952 1.00 90.56 97 ALA A C 1
ATOM 737 O O . ALA A 1 97 ? -5.277 -7.145 -8.763 1.00 90.56 97 ALA A O 1
ATOM 738 N N . VAL A 1 98 ? -6.050 -6.377 -10.742 1.00 93.81 98 VAL A N 1
ATOM 739 C CA . VAL A 1 98 ? -6.543 -5.077 -10.291 1.00 93.81 98 VAL A CA 1
ATOM 740 C C . VAL A 1 98 ? -8.008 -4.942 -10.728 1.00 93.81 98 VAL A C 1
ATOM 742 O O . VAL A 1 98 ? -8.389 -5.566 -11.723 1.00 93.81 98 VAL A O 1
ATOM 745 N N . PRO A 1 99 ? -8.862 -4.203 -9.998 1.00 95.81 99 PRO A N 1
ATOM 746 C CA . PRO A 1 99 ? -10.241 -3.985 -10.427 1.00 95.81 99 PRO A CA 1
ATOM 747 C C . PRO A 1 99 ? -10.288 -3.141 -11.706 1.00 95.81 99 PRO A C 1
ATOM 749 O O . PRO A 1 99 ? -9.558 -2.162 -11.800 1.00 95.81 99 PRO A O 1
ATOM 752 N N . ALA A 1 100 ? -11.174 -3.469 -12.648 1.00 95.75 100 ALA A N 1
ATOM 753 C CA . ALA A 1 100 ? -11.326 -2.717 -13.902 1.00 95.75 100 ALA A CA 1
ATOM 754 C C . ALA A 1 100 ? -11.649 -1.225 -13.675 1.00 95.75 100 ALA A C 1
ATOM 756 O O . ALA A 1 100 ? -11.154 -0.368 -14.396 1.00 95.75 100 ALA A O 1
ATOM 757 N N . ASP A 1 101 ? -12.398 -0.913 -12.612 1.00 96.19 101 ASP A N 1
ATOM 758 C CA . ASP A 1 101 ? -12.782 0.456 -12.235 1.00 96.19 101 ASP A CA 1
ATOM 759 C C . ASP A 1 101 ? -11.786 1.126 -11.262 1.00 96.19 101 ASP A C 1
ATOM 761 O O . ASP A 1 101 ? -12.100 2.115 -10.599 1.00 96.19 101 ASP A O 1
ATOM 765 N N . GLY A 1 102 ? -10.571 0.584 -11.130 1.00 95.75 102 GLY A N 1
ATOM 766 C CA . GLY A 1 102 ? -9.549 1.122 -10.236 1.00 95.75 102 GLY A CA 1
ATOM 767 C C . GLY A 1 102 ? -9.602 0.554 -8.816 1.00 95.75 102 GLY A C 1
ATOM 768 O O . GLY A 1 102 ? -10.594 -0.014 -8.360 1.00 95.75 102 GLY A O 1
ATOM 769 N N . MET A 1 103 ? -8.520 0.748 -8.054 1.00 94.88 103 MET A N 1
ATOM 770 C CA . MET A 1 103 ? -8.431 0.266 -6.663 1.00 94.88 103 MET A CA 1
ATOM 771 C C . MET A 1 103 ? -9.495 0.876 -5.731 1.00 94.88 103 MET A C 1
ATOM 773 O O . MET A 1 103 ? -9.839 0.263 -4.719 1.00 94.88 103 MET A O 1
ATOM 777 N N . GLY A 1 104 ? -10.049 2.045 -6.085 1.00 96.44 104 GLY A N 1
ATOM 778 C CA . GLY A 1 104 ? -11.140 2.700 -5.353 1.00 96.44 104 GLY A CA 1
ATOM 779 C C . GLY A 1 104 ? -12.434 1.880 -5.302 1.00 96.44 104 GLY A C 1
ATOM 780 O O . GLY A 1 104 ? -13.144 1.940 -4.297 1.00 96.44 104 GLY A O 1
ATOM 781 N N . ALA A 1 105 ? -12.679 1.027 -6.304 1.00 97.56 105 ALA A N 1
ATOM 782 C CA . ALA A 1 105 ? -13.883 0.201 -6.396 1.00 97.56 105 ALA A CA 1
ATOM 783 C C . ALA A 1 105 ? -14.077 -0.724 -5.179 1.00 97.56 105 ALA A C 1
ATOM 785 O O . ALA A 1 105 ? -15.206 -1.000 -4.778 1.00 97.56 105 ALA A O 1
ATOM 786 N N . ILE A 1 106 ? -12.988 -1.176 -4.543 1.00 95.88 106 ILE A N 1
ATOM 787 C CA . ILE A 1 106 ? -13.062 -2.007 -3.329 1.00 95.88 106 ILE A CA 1
ATOM 788 C C . ILE A 1 106 ? -13.697 -1.217 -2.177 1.00 95.88 106 ILE A C 1
ATOM 790 O O . ILE A 1 106 ? -14.572 -1.727 -1.479 1.00 95.88 106 ILE A O 1
ATOM 794 N N . GLY A 1 107 ? -13.267 0.031 -1.975 1.00 96.06 107 GLY A N 1
ATOM 795 C CA . GLY A 1 107 ? -13.795 0.894 -0.918 1.00 96.06 107 GLY A CA 1
ATOM 796 C C . GLY A 1 107 ? -15.250 1.290 -1.163 1.00 96.06 107 GLY A C 1
ATOM 797 O O . GLY A 1 107 ? -16.048 1.304 -0.227 1.00 96.06 107 GLY A O 1
ATOM 798 N N . GLU A 1 108 ? -15.608 1.553 -2.420 1.00 97.50 108 GLU A N 1
ATOM 799 C CA . GLU A 1 108 ? -16.980 1.873 -2.826 1.00 97.50 108 GLU A CA 1
ATOM 800 C C . GLU A 1 108 ? -17.934 0.701 -2.568 1.00 97.50 108 GLU A C 1
ATOM 802 O O . GLU A 1 108 ? -18.941 0.881 -1.885 1.00 97.50 108 GLU A O 1
ATOM 807 N N . GLN A 1 109 ? -17.563 -0.518 -2.980 1.00 97.31 109 GLN A N 1
ATOM 808 C CA . GLN A 1 109 ? -18.352 -1.729 -2.720 1.00 97.31 109 GLN A CA 1
ATOM 809 C C . GLN A 1 109 ? -18.569 -1.974 -1.219 1.00 97.31 109 GLN A C 1
ATOM 811 O O . GLN A 1 109 ? -19.670 -2.321 -0.789 1.00 97.31 109 GLN A O 1
ATOM 816 N N . LEU A 1 110 ? -17.531 -1.773 -0.398 1.00 96.19 110 LEU A N 1
ATOM 817 C CA . LEU A 1 110 ? -17.650 -1.895 1.058 1.00 96.19 110 LEU A CA 1
ATOM 818 C C . LEU A 1 110 ? -18.593 -0.838 1.645 1.00 96.19 110 LEU A C 1
ATOM 820 O O . LEU A 1 110 ? -19.393 -1.156 2.526 1.00 96.19 110 LEU A O 1
ATOM 824 N N . ALA A 1 111 ? -18.513 0.404 1.165 1.00 97.81 111 ALA A N 1
ATOM 825 C CA . ALA A 1 111 ? -19.376 1.486 1.621 1.00 97.81 111 ALA A CA 1
ATOM 826 C C . ALA A 1 111 ? -20.846 1.240 1.253 1.00 97.81 111 ALA A C 1
ATOM 828 O O . ALA A 1 111 ? -21.727 1.499 2.073 1.00 97.81 111 ALA A O 1
ATOM 829 N N . ASP A 1 112 ? -21.116 0.719 0.058 1.00 98.19 112 ASP A N 1
ATOM 830 C CA . ASP A 1 112 ? -22.474 0.410 -0.391 1.00 98.19 112 ASP A CA 1
ATOM 831 C C . ASP A 1 112 ? -23.090 -0.726 0.424 1.00 98.19 112 ASP A C 1
ATOM 833 O O . ASP A 1 112 ? -24.163 -0.542 1.002 1.00 98.19 112 ASP A O 1
ATOM 837 N N . HIS A 1 113 ? -22.369 -1.837 0.612 1.00 97.75 113 HIS A N 1
ATOM 838 C CA . HIS A 1 113 ? -22.825 -2.926 1.482 1.00 97.75 113 HIS A CA 1
ATOM 839 C C . HIS A 1 113 ? -23.062 -2.464 2.929 1.00 97.75 113 HIS A C 1
ATOM 841 O O . HIS A 1 113 ? -24.011 -2.904 3.579 1.00 97.75 113 HIS A O 1
ATOM 847 N N . ALA A 1 114 ? -22.220 -1.566 3.453 1.00 97.25 114 ALA A N 1
ATOM 848 C CA . ALA A 1 114 ? -22.408 -1.015 4.791 1.00 97.25 114 ALA A CA 1
ATOM 849 C C . ALA A 1 114 ? -23.702 -0.187 4.885 1.00 97.25 114 ALA A C 1
ATOM 851 O O . ALA A 1 114 ? -24.467 -0.360 5.835 1.00 97.25 114 ALA A O 1
ATOM 852 N N . ARG A 1 115 ? -23.993 0.663 3.890 1.00 98.06 115 ARG A N 1
ATOM 853 C CA . ARG A 1 115 ? -25.242 1.444 3.840 1.00 98.06 115 ARG A CA 1
ATOM 854 C C . ARG A 1 115 ? -26.474 0.554 3.704 1.00 98.06 115 ARG A C 1
ATOM 856 O O . ARG A 1 115 ? -27.462 0.797 4.391 1.00 98.06 115 ARG A O 1
ATOM 863 N N . GLU A 1 116 ? -26.416 -0.480 2.867 1.00 98.19 116 GLU A N 1
ATOM 864 C CA . GLU A 1 116 ? -27.499 -1.464 2.716 1.00 98.19 116 GLU A CA 1
ATOM 865 C C . GLU A 1 116 ? -27.791 -2.205 4.027 1.00 98.19 116 GLU A C 1
ATOM 867 O O . GLU A 1 116 ? -28.949 -2.468 4.350 1.00 98.19 116 GLU A O 1
ATOM 872 N N . ALA A 1 117 ? -26.752 -2.476 4.822 1.00 97.50 117 ALA A N 1
ATOM 873 C CA . ALA A 1 117 ? -26.875 -3.046 6.161 1.00 97.50 117 ALA A CA 1
ATOM 874 C C . ALA A 1 117 ? -27.347 -2.036 7.231 1.00 97.50 117 ALA A C 1
ATOM 876 O O . ALA A 1 117 ? -27.545 -2.418 8.385 1.00 97.50 117 ALA A O 1
ATOM 877 N N . GLY A 1 118 ? -27.540 -0.762 6.872 1.00 97.88 118 GLY A N 1
ATOM 878 C CA . GLY A 1 118 ? -28.018 0.294 7.767 1.00 97.88 118 GLY A CA 1
ATOM 879 C C . GLY A 1 118 ? -26.922 1.063 8.509 1.00 97.88 118 GLY A C 1
ATOM 880 O O . GLY A 1 118 ? -27.235 1.782 9.457 1.00 97.88 118 GLY A O 1
ATOM 881 N N . ALA A 1 119 ? -25.653 0.938 8.110 1.00 97.31 119 ALA A N 1
ATOM 882 C CA . ALA A 1 119 ? -24.574 1.731 8.689 1.00 97.31 119 ALA A CA 1
ATOM 883 C C . ALA A 1 119 ? -24.633 3.194 8.216 1.00 97.31 119 ALA A C 1
ATOM 885 O O . ALA A 1 119 ? -24.778 3.486 7.026 1.00 97.31 119 ALA A O 1
ATOM 886 N N . GLU A 1 120 ? -24.459 4.125 9.153 1.00 96.62 120 GLU A N 1
ATOM 887 C CA . GLU A 1 120 ? -24.250 5.541 8.854 1.00 96.62 120 GLU A CA 1
ATOM 888 C C . GLU A 1 120 ? -22.770 5.783 8.520 1.00 96.62 120 GLU A C 1
ATOM 890 O O . GLU A 1 120 ? -21.883 5.402 9.285 1.00 96.62 120 GLU A O 1
ATOM 895 N N . ILE A 1 121 ? -22.495 6.433 7.385 1.00 96.62 121 ILE A N 1
ATOM 896 C CA . ILE A 1 121 ? -21.137 6.827 6.987 1.00 96.62 121 ILE A CA 1
ATOM 897 C C . ILE A 1 121 ? -21.049 8.349 6.991 1.00 96.62 121 ILE A C 1
ATOM 899 O O . ILE A 1 121 ? -21.600 9.013 6.110 1.00 96.62 121 ILE A O 1
ATOM 903 N N . VAL A 1 122 ? -20.299 8.885 7.950 1.00 95.56 122 VAL A N 1
ATOM 904 C CA . VAL A 1 122 ? -20.013 10.317 8.065 1.00 95.56 122 VAL A CA 1
ATOM 905 C C . VAL A 1 122 ? -18.604 10.596 7.543 1.00 95.56 122 VAL A C 1
ATOM 907 O O . VAL A 1 122 ? -17.659 9.873 7.851 1.00 95.56 122 VAL A O 1
ATOM 910 N N . ARG A 1 123 ? -18.464 11.626 6.702 1.00 95.50 123 ARG A N 1
ATOM 911 C CA . ARG A 1 123 ? -17.192 12.054 6.095 1.00 95.50 123 ARG A CA 1
ATOM 912 C C . ARG A 1 123 ? -16.892 13.490 6.503 1.00 95.50 123 ARG A C 1
ATOM 914 O O . ARG A 1 123 ? -17.817 14.244 6.776 1.00 95.50 123 ARG A O 1
ATOM 921 N N . ASN A 1 124 ? -15.618 13.875 6.438 1.00 94.88 124 ASN A N 1
ATOM 922 C CA . ASN A 1 124 ? -15.133 15.207 6.822 1.00 94.88 124 ASN A CA 1
ATOM 923 C C . ASN A 1 124 ? -15.359 15.554 8.310 1.00 94.88 124 ASN A C 1
ATOM 925 O O . ASN A 1 124 ? -15.392 16.727 8.659 1.00 94.88 124 ASN A O 1
ATOM 929 N N . GLU A 1 125 ? -15.484 14.547 9.179 1.00 95.38 125 GLU A N 1
ATOM 930 C CA . GLU A 1 125 ? -15.587 14.699 10.635 1.00 95.38 125 GLU A CA 1
ATOM 931 C C . GLU A 1 125 ? -14.501 13.826 11.279 1.00 95.38 125 GLU A C 1
ATOM 933 O O . GLU A 1 125 ? -14.598 12.599 11.308 1.00 95.38 125 GLU A O 1
ATOM 938 N N . GLY A 1 126 ? -13.406 14.456 11.709 1.00 94.88 126 GLY A N 1
ATOM 939 C CA . GLY A 1 126 ? -12.257 13.754 12.282 1.00 94.88 126 GLY A CA 1
ATOM 940 C C . GLY A 1 126 ? -12.455 13.483 13.771 1.00 94.88 126 GLY A C 1
ATOM 941 O O . GLY A 1 126 ? -12.967 14.338 14.490 1.00 94.88 126 GLY A O 1
ATOM 942 N N . VAL A 1 127 ? -12.018 12.321 14.264 1.00 96.19 127 VAL A N 1
ATOM 943 C CA . VAL A 1 127 ? -11.971 12.058 15.711 1.00 96.19 127 VAL A CA 1
ATOM 944 C C . VAL A 1 127 ? -10.798 12.833 16.308 1.00 96.19 127 VAL A C 1
ATOM 946 O O . VAL A 1 127 ? -9.651 12.582 15.952 1.00 96.19 127 VAL A O 1
ATOM 949 N N . ALA A 1 128 ? -11.080 13.767 17.213 1.00 93.88 128 ALA A N 1
ATOM 950 C CA . ALA A 1 128 ? -10.069 14.589 17.874 1.00 93.88 128 ALA A CA 1
ATOM 951 C C . ALA A 1 128 ? -9.585 13.955 19.184 1.00 93.88 128 ALA A C 1
ATOM 953 O O . ALA A 1 128 ? -8.421 14.096 19.560 1.00 93.88 128 ALA A O 1
ATOM 954 N N . ARG A 1 129 ? -10.478 13.261 19.902 1.00 93.88 129 ARG A N 1
ATOM 955 C CA . ARG A 1 129 ? -10.159 12.675 21.204 1.00 93.88 129 ARG A CA 1
ATOM 956 C C . ARG A 1 129 ? -11.074 11.509 21.561 1.00 93.88 129 ARG A C 1
ATOM 958 O O . ARG A 1 129 ? -12.273 11.523 21.299 1.00 93.88 129 ARG A O 1
ATOM 965 N N . ILE A 1 130 ? -10.490 10.526 22.242 1.00 93.56 130 ILE A N 1
ATOM 966 C CA . ILE A 1 130 ? -11.202 9.422 22.889 1.00 93.56 130 ILE A CA 1
ATOM 967 C C . ILE A 1 130 ? -11.058 9.604 24.402 1.00 93.56 130 ILE A C 1
ATOM 969 O O . ILE A 1 130 ? -9.951 9.553 24.947 1.00 93.56 130 ILE A O 1
ATOM 973 N N . ASP A 1 131 ? -12.173 9.835 25.088 1.00 86.25 131 ASP A N 1
ATOM 974 C CA . ASP A 1 131 ? -12.226 9.890 26.543 1.00 86.25 131 ASP A CA 1
ATOM 975 C C . ASP A 1 131 ? -12.161 8.473 27.102 1.00 86.25 131 ASP A C 1
ATOM 977 O O . ASP A 1 131 ? -13.148 7.745 27.196 1.00 86.25 131 ASP A O 1
ATOM 981 N N . ARG A 1 132 ? -10.946 8.085 27.478 1.00 68.31 132 ARG A N 1
ATOM 982 C CA . ARG A 1 132 ? -10.693 6.858 28.225 1.00 68.31 132 ARG A CA 1
ATOM 983 C C . ARG A 1 132 ? -11.196 7.099 29.638 1.00 68.31 132 ARG A C 1
ATOM 985 O O . ARG A 1 132 ? -10.692 7.997 30.318 1.00 68.31 132 ARG A O 1
ATOM 992 N N . ASP A 1 133 ? -12.218 6.355 30.040 1.00 59.66 133 ASP A N 1
ATOM 993 C CA . ASP A 1 133 ? -12.842 6.516 31.345 1.00 59.66 133 ASP A CA 1
ATOM 994 C C . ASP A 1 133 ? -11.759 6.510 32.440 1.00 59.66 133 ASP A C 1
ATOM 996 O O . ASP A 1 133 ? -10.937 5.595 32.523 1.00 59.66 133 ASP A O 1
ATOM 1000 N N . ARG A 1 134 ? -11.705 7.568 33.258 1.00 45.34 134 ARG A N 1
ATOM 1001 C CA . ARG A 1 134 ? -10.725 7.726 34.353 1.00 45.34 134 ARG A CA 1
ATOM 1002 C C . ARG A 1 134 ? -11.111 6.870 35.570 1.00 45.34 134 ARG A C 1
ATOM 1004 O O . ARG A 1 134 ? -10.865 7.260 36.711 1.00 45.34 134 ARG A O 1
ATOM 1011 N N . GLY A 1 135 ? -11.738 5.720 35.343 1.00 41.56 135 GLY A N 1
ATOM 1012 C CA . GLY A 1 135 ? -12.006 4.709 36.355 1.00 41.56 135 GLY A CA 1
ATOM 1013 C C . GLY A 1 135 ? -10.755 3.864 36.550 1.00 41.56 135 GLY A C 1
ATOM 1014 O O . GLY A 1 135 ? -10.215 3.333 35.586 1.00 41.56 135 GLY A O 1
ATOM 1015 N N . GLY A 1 136 ? -10.253 3.792 37.784 1.00 38.59 136 GLY A N 1
ATOM 1016 C CA . GLY A 1 136 ? -8.996 3.128 38.133 1.00 38.59 136 GLY A CA 1
ATOM 1017 C C . GLY A 1 136 ? -8.828 1.725 37.534 1.00 38.59 136 GLY A C 1
ATOM 1018 O O . GLY A 1 136 ? -9.795 1.042 37.212 1.00 38.59 136 GLY A O 1
ATOM 1019 N N . ALA A 1 137 ? -7.566 1.310 37.422 1.00 40.69 137 ALA A N 1
ATOM 1020 C CA . ALA A 1 137 ? -7.040 0.129 36.731 1.00 40.69 137 ALA A CA 1
ATOM 1021 C C . ALA A 1 137 ? -7.580 -1.261 37.168 1.00 40.69 137 ALA A C 1
ATOM 1023 O O . ALA A 1 137 ? -6.901 -2.268 36.981 1.00 40.69 137 ALA A O 1
ATOM 1024 N N . THR A 1 138 ? -8.764 -1.357 37.773 1.00 38.66 138 THR A N 1
ATOM 1025 C CA . THR A 1 138 ? -9.276 -2.570 38.424 1.00 38.66 138 THR A CA 1
ATOM 1026 C C . THR A 1 138 ? -10.605 -3.090 37.885 1.00 38.66 138 THR A C 1
ATOM 1028 O O . THR A 1 138 ? -11.047 -4.146 38.328 1.00 38.66 138 THR A O 1
ATOM 1031 N N . THR A 1 139 ? -11.217 -2.453 36.889 1.00 41.41 139 THR A N 1
ATOM 1032 C CA . THR A 1 139 ? -12.356 -3.041 36.168 1.00 41.41 139 THR A CA 1
ATOM 1033 C C . THR A 1 139 ? -12.145 -2.903 34.670 1.00 41.41 139 THR A C 1
ATOM 1035 O O . THR A 1 139 ? -12.001 -1.788 34.177 1.00 41.41 139 THR A O 1
ATOM 1038 N N . ARG A 1 140 ? -12.146 -4.027 33.935 1.00 49.94 140 ARG A N 1
ATOM 1039 C CA . ARG A 1 140 ? -12.416 -4.044 32.486 1.00 49.94 140 ARG A CA 1
ATOM 1040 C C . ARG A 1 140 ? -13.809 -3.440 32.298 1.00 49.94 140 ARG A C 1
ATOM 1042 O O . ARG A 1 140 ? -14.801 -4.155 32.367 1.00 49.94 140 ARG A O 1
ATOM 1049 N N . GLY A 1 141 ? -13.880 -2.117 32.223 1.00 51.59 141 GLY A N 1
ATOM 1050 C CA . GLY A 1 141 ? -15.131 -1.383 32.162 1.00 51.59 141 GLY A CA 1
ATOM 1051 C C . GLY A 1 141 ? -15.776 -1.616 30.808 1.00 51.59 141 GLY A C 1
ATOM 1052 O O . GLY A 1 141 ? -15.295 -1.107 29.801 1.00 51.59 141 GLY A O 1
ATOM 1053 N N . THR A 1 142 ? -16.847 -2.401 30.796 1.00 61.16 142 THR A N 1
ATOM 1054 C CA . THR A 1 142 ? -17.831 -2.458 29.715 1.00 61.16 142 THR A CA 1
ATOM 1055 C C . THR A 1 142 ? -18.728 -1.229 29.861 1.00 61.16 142 THR A C 1
ATOM 1057 O O . THR A 1 142 ? -19.805 -1.296 30.451 1.00 61.16 142 THR A O 1
ATOM 1060 N N . GLY A 1 143 ? -18.218 -0.070 29.455 1.00 67.62 143 GLY A N 1
ATOM 1061 C CA . GLY A 1 143 ? -18.918 1.209 29.549 1.00 67.62 143 GLY A CA 1
ATOM 1062 C C . GLY A 1 143 ? -18.909 1.938 28.208 1.00 67.62 143 GLY A C 1
ATOM 1063 O O . GLY A 1 143 ? -18.087 1.605 27.348 1.00 67.62 143 GLY A O 1
ATOM 1064 N N . PRO A 1 144 ? -19.819 2.907 28.009 1.00 80.19 144 PRO A N 1
ATOM 1065 C CA . PRO A 1 144 ? -19.791 3.755 26.828 1.00 80.19 144 PRO A CA 1
ATOM 1066 C C . PRO A 1 144 ? -18.467 4.525 26.749 1.00 80.19 144 PRO A C 1
ATOM 1068 O O . PRO A 1 144 ? -17.916 4.960 27.761 1.00 80.19 144 PRO A O 1
ATOM 1071 N N . VAL A 1 145 ? -17.952 4.685 25.535 1.00 87.81 145 VAL A N 1
ATOM 1072 C CA . VAL A 1 145 ? -16.696 5.380 25.246 1.00 87.81 145 VAL A CA 1
ATOM 1073 C C . VAL A 1 145 ? -17.024 6.794 24.799 1.00 87.81 145 VAL A C 1
ATOM 1075 O O . VAL A 1 145 ? -17.700 6.968 23.794 1.00 87.81 145 VAL A O 1
ATOM 1078 N N . GLY A 1 146 ? -16.530 7.816 25.497 1.00 91.38 146 GLY A N 1
ATOM 1079 C CA . GLY A 1 146 ? -16.687 9.193 25.029 1.00 91.38 146 GLY A CA 1
ATOM 1080 C C . GLY A 1 146 ? -15.804 9.454 23.810 1.00 91.38 146 GLY A C 1
ATOM 1081 O O . GLY A 1 146 ? -14.594 9.243 23.861 1.00 91.38 146 GLY A O 1
ATOM 1082 N N . VAL A 1 147 ? -16.393 9.929 22.718 1.00 94.56 147 VAL A N 1
ATOM 1083 C CA . VAL A 1 147 ? -15.682 10.286 21.486 1.00 94.56 147 VAL A CA 1
ATOM 1084 C C . VAL A 1 147 ? -15.988 11.735 21.154 1.00 94.56 147 VAL A C 1
ATOM 1086 O O . VAL A 1 147 ? -17.144 12.112 20.968 1.00 94.56 147 VAL A O 1
ATOM 1089 N N . GLU A 1 148 ? -14.945 12.550 21.089 1.00 95.88 148 GLU A N 1
ATOM 1090 C CA . GLU A 1 148 ? -15.012 13.929 20.626 1.00 95.88 148 GLU A CA 1
ATOM 1091 C C . GLU A 1 148 ? -14.459 13.984 19.206 1.00 95.88 148 GLU A C 1
ATOM 1093 O O . GLU A 1 148 ? -13.317 13.596 18.937 1.00 95.88 148 GLU A O 1
ATOM 1098 N N . THR A 1 149 ? -15.299 14.440 18.290 1.00 95.19 149 THR A N 1
ATOM 1099 C CA . THR A 1 149 ? -14.923 14.713 16.907 1.00 95.19 149 THR A CA 1
ATOM 1100 C C . THR A 1 149 ? -14.755 16.217 16.701 1.00 95.19 149 THR A C 1
ATOM 1102 O O . THR A 1 149 ? -14.959 17.006 17.624 1.00 95.19 149 THR A O 1
ATOM 1105 N N . THR A 1 150 ? -14.412 16.631 15.485 1.00 93.31 150 THR A N 1
ATOM 1106 C CA . THR A 1 150 ? -14.356 18.048 15.110 1.00 93.31 150 THR A CA 1
ATOM 1107 C C . THR A 1 150 ? -15.714 18.755 15.160 1.00 93.31 150 THR A C 1
ATOM 1109 O O . THR A 1 150 ? -15.736 19.973 15.301 1.00 93.31 150 THR A O 1
ATOM 1112 N N . GLU A 1 151 ? -16.829 18.021 15.080 1.00 93.12 151 GLU A N 1
ATOM 1113 C CA . GLU A 1 151 ? -18.180 18.596 14.971 1.00 93.12 151 GLU A CA 1
ATOM 1114 C C . GLU A 1 151 ? -19.093 18.209 16.143 1.00 93.12 151 GLU A C 1
ATOM 1116 O O . GLU A 1 151 ? -19.892 19.014 16.625 1.00 93.12 151 GLU A O 1
ATOM 1121 N N . THR A 1 152 ? -19.005 16.960 16.610 1.00 94.12 152 THR A N 1
ATOM 1122 C CA . THR A 1 152 ? -19.940 16.383 17.583 1.00 94.12 152 THR A CA 1
ATOM 1123 C C . THR A 1 152 ? -19.269 15.541 18.672 1.00 94.12 152 THR A C 1
ATOM 1125 O O . THR A 1 152 ? -18.159 15.026 18.517 1.00 94.12 152 THR A O 1
ATOM 1128 N N . ARG A 1 153 ? -19.977 15.356 19.796 1.00 93.94 153 ARG A N 1
ATOM 1129 C CA . ARG A 1 153 ? -19.638 14.368 20.830 1.00 93.94 153 ARG A CA 1
ATOM 1130 C C . ARG A 1 153 ? -20.557 13.155 20.709 1.00 93.94 153 ARG A C 1
ATOM 1132 O O . ARG A 1 153 ? -21.771 13.311 20.583 1.00 93.94 153 ARG A O 1
ATOM 1139 N N . ARG A 1 154 ? -19.983 11.954 20.782 1.00 92.94 154 ARG A N 1
ATOM 1140 C CA . ARG A 1 154 ? -20.683 10.662 20.716 1.00 92.94 154 ARG A CA 1
ATOM 1141 C C . ARG A 1 154 ? -20.283 9.781 21.903 1.00 92.94 154 ARG A C 1
ATOM 1143 O O . ARG A 1 154 ? -19.199 9.952 22.455 1.00 92.94 154 ARG A O 1
ATOM 1150 N N . GLU A 1 155 ? -21.143 8.835 22.278 1.00 93.44 155 GLU A N 1
ATOM 1151 C CA . GLU A 1 155 ? -20.900 7.891 23.385 1.00 93.44 155 GLU A CA 1
ATOM 1152 C C . GLU A 1 155 ? -21.265 6.444 22.988 1.00 93.44 155 GLU A C 1
ATOM 1154 O O . GLU A 1 155 ? -22.233 5.883 23.505 1.00 93.44 155 GLU A O 1
ATOM 1159 N N . PRO A 1 156 ? -20.562 5.834 22.012 1.00 92.69 156 PRO A N 1
ATOM 1160 C CA . PRO A 1 156 ? -20.816 4.452 21.605 1.00 92.69 156 PRO A CA 1
ATOM 1161 C C . PRO A 1 156 ? -20.520 3.435 22.718 1.00 92.69 156 PRO A C 1
ATOM 1163 O O . PRO A 1 156 ? -19.625 3.633 23.536 1.00 92.69 156 PRO A O 1
ATOM 1166 N N . THR A 1 157 ? -21.215 2.295 22.704 1.00 91.25 157 THR A N 1
ATOM 1167 C CA . THR A 1 157 ? -20.952 1.159 23.612 1.00 91.25 157 THR A CA 1
ATOM 1168 C C . THR A 1 157 ? -19.646 0.431 23.292 1.00 91.25 157 THR A C 1
ATOM 1170 O O . THR A 1 157 ? -19.026 -0.130 24.192 1.00 91.25 157 THR A O 1
ATOM 1173 N N . ALA A 1 158 ? -19.216 0.466 22.028 1.00 93.19 158 ALA A N 1
ATOM 1174 C CA . ALA A 1 158 ? -17.949 -0.063 21.540 1.00 93.19 158 ALA A CA 1
ATOM 1175 C C . ALA A 1 158 ? -17.370 0.854 20.455 1.00 93.19 158 ALA A C 1
ATOM 1177 O O . ALA A 1 158 ? -18.097 1.344 19.592 1.00 93.19 158 ALA A O 1
ATOM 1178 N N . LEU A 1 159 ? -16.054 1.065 20.481 1.00 95.56 159 LEU A N 1
ATOM 1179 C CA . LEU A 1 159 ? -15.333 1.898 19.522 1.00 95.56 159 LEU A CA 1
ATOM 1180 C C . LEU A 1 159 ? -14.251 1.082 18.819 1.00 95.56 159 LEU A C 1
ATOM 1182 O O . LEU A 1 159 ? -13.348 0.571 19.474 1.00 95.56 159 LEU A O 1
ATOM 1186 N N . VAL A 1 160 ? -14.300 1.009 17.490 1.00 97.44 160 VAL A N 1
ATOM 1187 C CA . VAL A 1 160 ? -13.217 0.446 16.671 1.00 97.44 160 VAL A CA 1
ATOM 1188 C C . VAL A 1 160 ? -12.406 1.591 16.068 1.00 97.44 160 VAL A C 1
ATOM 1190 O O . VAL A 1 160 ? -12.947 2.421 15.341 1.00 97.44 160 VAL A O 1
ATOM 1193 N N . VAL A 1 161 ? -11.108 1.636 16.358 1.00 97.88 161 VAL A N 1
ATOM 1194 C CA . VAL A 1 161 ? -10.163 2.600 15.786 1.00 97.88 161 VAL A CA 1
ATOM 1195 C C . VAL A 1 161 ? -9.492 1.956 14.577 1.00 97.88 161 VAL A C 1
ATOM 1197 O O . VAL A 1 161 ? -8.657 1.067 14.731 1.00 97.88 161 VAL A O 1
ATOM 1200 N N . ALA A 1 162 ? -9.893 2.406 13.385 1.00 97.75 162 ALA A N 1
ATOM 1201 C CA . ALA A 1 162 ? -9.449 1.893 12.086 1.00 97.75 162 ALA A CA 1
ATOM 1202 C C . ALA A 1 162 ? -8.676 2.933 11.249 1.00 97.75 162 ALA A C 1
AT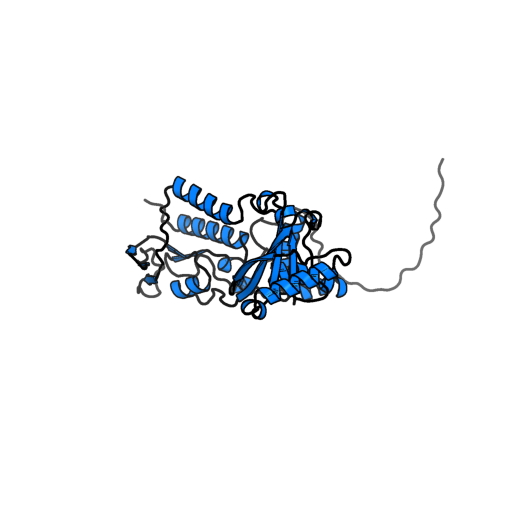OM 1204 O O . ALA A 1 162 ? -8.818 2.993 10.030 1.00 97.75 162 ALA A O 1
ATOM 1205 N N . THR A 1 163 ? -7.918 3.810 11.910 1.00 97.25 163 THR A N 1
ATOM 1206 C CA . THR A 1 163 ? -7.127 4.880 11.273 1.00 97.25 163 THR A CA 1
ATOM 1207 C C . THR A 1 163 ? -5.727 4.397 10.886 1.00 97.25 163 THR A C 1
ATOM 1209 O O . THR A 1 163 ? -5.347 3.278 11.222 1.00 97.25 163 THR A O 1
ATOM 1212 N N . ASP A 1 164 ? -4.921 5.246 10.239 1.00 95.62 164 ASP A N 1
ATOM 1213 C CA . ASP A 1 164 ? -3.495 4.964 10.037 1.00 95.62 164 ASP A CA 1
ATOM 1214 C C . ASP A 1 164 ? -2.752 4.785 11.384 1.00 95.62 164 ASP A C 1
ATOM 1216 O O . ASP A 1 164 ? -3.247 5.243 12.426 1.00 95.62 164 ASP A O 1
ATOM 1220 N N . PRO A 1 165 ? -1.560 4.154 11.393 1.00 96.31 165 PRO A N 1
ATOM 1221 C CA . PRO A 1 165 ? -0.857 3.829 12.632 1.00 96.31 165 PRO A CA 1
ATOM 1222 C C . PRO A 1 165 ? -0.537 5.032 13.530 1.00 96.31 165 PRO A C 1
ATOM 1224 O O . PRO A 1 165 ? -0.598 4.910 14.755 1.00 96.31 165 PRO A O 1
ATOM 1227 N N . ARG A 1 166 ? -0.219 6.208 12.966 1.00 95.88 166 ARG A N 1
ATOM 1228 C CA . ARG A 1 166 ? 0.110 7.392 13.780 1.00 95.88 166 ARG A CA 1
ATOM 1229 C C . ARG A 1 166 ? -1.136 7.910 14.479 1.00 95.88 166 ARG A C 1
ATOM 1231 O O . ARG A 1 166 ? -1.139 8.007 15.705 1.00 95.88 166 ARG A O 1
ATOM 1238 N N . SER A 1 167 ? -2.212 8.113 13.722 1.00 96.31 167 SER A N 1
ATOM 1239 C CA . SER A 1 167 ? -3.506 8.516 14.276 1.00 96.31 167 SER A CA 1
ATOM 1240 C C . SER A 1 167 ? -4.014 7.507 15.309 1.00 96.31 167 SER A C 1
ATOM 1242 O O . SER A 1 167 ? -4.473 7.891 16.382 1.00 96.31 167 SER A O 1
ATOM 1244 N N . ALA A 1 168 ? -3.875 6.202 15.046 1.00 96.88 168 ALA A N 1
ATOM 1245 C CA . ALA A 1 168 ? -4.326 5.161 15.966 1.00 96.88 168 ALA A CA 1
ATOM 1246 C C . ALA A 1 168 ? -3.542 5.204 17.285 1.00 96.88 168 ALA A C 1
ATOM 1248 O O . ALA A 1 168 ? -4.137 5.110 18.363 1.00 96.88 168 ALA A O 1
ATOM 1249 N N . ARG A 1 169 ? -2.218 5.396 17.225 1.00 96.56 169 ARG A N 1
ATOM 1250 C CA . ARG A 1 169 ? -1.366 5.546 18.412 1.00 96.56 169 ARG A CA 1
ATOM 1251 C C . ARG A 1 169 ? -1.707 6.795 19.208 1.00 96.56 169 ARG A C 1
ATOM 1253 O O . ARG A 1 169 ? -1.846 6.703 20.423 1.00 96.56 169 ARG A O 1
ATOM 1260 N N . GLU A 1 170 ? -1.905 7.931 18.553 1.00 95.62 170 GLU A N 1
ATOM 1261 C CA . GLU A 1 170 ? -2.298 9.182 19.211 1.00 95.62 170 GLU A CA 1
ATOM 1262 C C . GLU A 1 170 ? -3.665 9.046 19.904 1.00 95.62 170 GLU A C 1
ATOM 1264 O O . GLU A 1 170 ? -3.813 9.346 21.095 1.00 95.62 170 GLU A O 1
ATOM 1269 N N . LEU A 1 171 ? -4.651 8.493 19.192 1.00 95.25 171 LEU A N 1
ATOM 1270 C CA . LEU A 1 171 ? -6.019 8.321 19.676 1.00 95.25 171 LEU A CA 1
ATOM 1271 C C . LEU A 1 171 ? -6.148 7.273 20.784 1.00 95.25 171 LEU A C 1
ATOM 1273 O O . LEU A 1 171 ? -6.980 7.438 21.681 1.00 95.25 171 LEU A O 1
ATOM 1277 N N . THR A 1 172 ? -5.338 6.211 20.778 1.00 94.75 172 THR A N 1
ATOM 1278 C CA . THR A 1 172 ? -5.456 5.091 21.739 1.00 94.75 172 THR A CA 1
ATOM 1279 C C . THR A 1 172 ? -4.364 5.050 22.806 1.00 94.75 172 THR A C 1
ATOM 1281 O O . THR A 1 172 ? -4.581 4.472 23.870 1.00 94.75 172 THR A O 1
ATOM 1284 N N . GLY A 1 173 ? -3.229 5.718 22.587 1.00 94.75 173 GLY A N 1
ATOM 1285 C CA . GLY A 1 173 ? -2.062 5.678 23.471 1.00 94.75 173 GLY A CA 1
ATOM 1286 C C . GLY A 1 173 ? -1.350 4.322 23.481 1.00 94.75 173 GLY A C 1
ATOM 1287 O O . GLY A 1 173 ? -0.611 4.032 24.420 1.00 94.75 173 GLY A O 1
ATOM 1288 N N . VAL A 1 174 ? -1.612 3.459 22.493 1.00 96.31 174 VAL A N 1
ATOM 1289 C CA . VAL A 1 174 ? -1.000 2.130 22.401 1.00 96.31 174 VAL A CA 1
ATOM 1290 C C . VAL A 1 174 ? 0.373 2.239 21.742 1.00 96.31 174 VAL A C 1
ATOM 1292 O O . VAL A 1 174 ? 0.493 2.312 20.522 1.00 96.31 174 VAL A O 1
ATOM 1295 N N . GLU A 1 175 ? 1.418 2.193 22.565 1.00 96.50 175 GLU A N 1
ATOM 1296 C CA . GLU A 1 175 ? 2.817 2.337 22.131 1.00 96.50 175 GLU A CA 1
ATOM 1297 C C . GLU A 1 175 ? 3.308 1.228 21.191 1.00 96.50 175 GLU A C 1
ATOM 1299 O O . GLU A 1 175 ? 4.244 1.449 20.429 1.00 96.50 175 GLU A O 1
ATOM 1304 N N . ALA A 1 176 ? 2.667 0.056 21.231 1.00 96.44 176 ALA A N 1
ATOM 1305 C CA . ALA A 1 176 ? 2.985 -1.075 20.363 1.00 96.44 176 ALA A CA 1
ATOM 1306 C C . ALA A 1 176 ? 2.626 -0.826 18.886 1.00 96.44 176 ALA A C 1
ATOM 1308 O O . ALA A 1 176 ? 3.107 -1.544 18.017 1.00 96.44 176 ALA A O 1
ATOM 1309 N N . ILE A 1 177 ? 1.785 0.172 18.576 1.00 97.56 177 ILE A N 1
ATOM 1310 C CA . ILE A 1 177 ? 1.435 0.487 17.186 1.00 97.56 177 ILE A CA 1
ATOM 1311 C C . ILE A 1 177 ? 2.697 0.989 16.446 1.00 97.56 177 ILE A C 1
ATOM 1313 O O . ILE A 1 177 ? 3.264 2.018 16.839 1.00 97.56 177 ILE A O 1
ATOM 1317 N N . PRO A 1 178 ? 3.141 0.303 15.374 1.00 96.38 178 PRO A N 1
ATOM 1318 C CA . PRO A 1 178 ? 4.352 0.653 14.645 1.00 96.38 178 PRO A CA 1
ATOM 1319 C C . PRO A 1 178 ? 4.185 1.964 13.873 1.00 96.38 178 PRO A C 1
ATOM 1321 O O . PRO A 1 178 ? 3.245 2.146 13.104 1.00 96.38 178 PRO A O 1
ATOM 1324 N N . THR A 1 179 ? 5.136 2.881 14.046 1.00 95.00 179 THR A N 1
ATOM 1325 C CA . THR A 1 179 ? 5.139 4.195 13.374 1.00 95.00 179 THR A CA 1
ATOM 1326 C C . THR A 1 179 ? 6.368 4.431 12.498 1.00 95.00 179 THR A C 1
ATOM 1328 O O . THR A 1 179 ? 6.465 5.477 11.854 1.00 95.00 179 THR A O 1
ATOM 1331 N N . GLU A 1 180 ? 7.316 3.491 12.485 1.00 94.88 180 GLU A N 1
ATOM 1332 C CA . GLU A 1 180 ? 8.431 3.503 11.542 1.00 94.88 180 GLU A CA 1
ATOM 1333 C C . GLU A 1 180 ? 7.919 3.081 10.163 1.00 94.88 180 GLU A C 1
ATOM 1335 O O . GLU A 1 180 ? 7.226 2.070 10.040 1.00 94.88 180 GLU A O 1
ATOM 1340 N N . SER A 1 181 ? 8.236 3.870 9.137 1.00 93.94 181 SER A N 1
ATOM 1341 C CA . SER A 1 181 ? 7.640 3.726 7.815 1.00 93.94 181 SER A CA 1
ATOM 1342 C C . SER A 1 181 ? 8.645 3.385 6.726 1.00 93.94 181 SER A C 1
ATOM 1344 O O . SER A 1 181 ? 9.815 3.767 6.761 1.00 93.94 181 SER A O 1
ATOM 1346 N N . LYS A 1 182 ? 8.142 2.701 5.704 1.00 96.44 182 LYS A N 1
ATOM 1347 C CA . LYS A 1 182 ? 8.717 2.648 4.368 1.00 96.44 182 LYS A CA 1
ATOM 1348 C C . LYS A 1 182 ? 7.909 3.579 3.469 1.00 96.44 182 LYS A C 1
ATOM 1350 O O . LYS A 1 182 ? 6.675 3.555 3.488 1.00 96.44 182 LYS A O 1
ATOM 1355 N N . SER A 1 183 ? 8.608 4.404 2.700 1.00 97.12 183 SER A N 1
ATOM 1356 C CA . SER A 1 183 ? 8.001 5.321 1.741 1.00 97.12 183 SER A CA 1
ATOM 1357 C C . SER A 1 183 ? 8.025 4.751 0.327 1.00 97.12 183 SER A C 1
ATOM 1359 O O . SER A 1 183 ? 8.883 3.936 -0.020 1.00 97.12 183 SER A O 1
ATOM 1361 N N . SER A 1 184 ? 7.100 5.224 -0.499 1.00 97.81 184 SER A N 1
ATOM 1362 C CA . SER A 1 184 ? 7.048 4.915 -1.923 1.00 97.81 184 SER A CA 1
ATOM 1363 C C . SER A 1 184 ? 6.622 6.152 -2.700 1.00 97.81 184 SER A C 1
ATOM 1365 O O . SER A 1 184 ? 5.693 6.854 -2.297 1.00 97.81 184 SER A O 1
ATOM 1367 N N . THR A 1 185 ? 7.295 6.402 -3.817 1.00 98.56 185 THR A N 1
ATOM 1368 C CA . THR A 1 185 ? 6.848 7.356 -4.830 1.00 98.56 185 THR A CA 1
ATOM 1369 C C . THR A 1 185 ? 6.469 6.560 -6.071 1.00 98.56 185 THR A C 1
ATOM 1371 O O . THR A 1 185 ? 7.236 5.703 -6.502 1.00 98.56 185 THR A O 1
ATOM 1374 N N . THR A 1 186 ? 5.307 6.823 -6.657 1.00 98.50 186 THR A N 1
ATOM 1375 C CA . THR A 1 186 ? 4.892 6.211 -7.925 1.00 98.50 186 THR A CA 1
ATOM 1376 C C . THR A 1 186 ? 4.556 7.310 -8.915 1.00 98.50 186 THR A C 1
ATOM 1378 O O . THR A 1 186 ? 3.710 8.152 -8.633 1.00 98.50 186 THR A O 1
ATOM 1381 N N . GLN A 1 187 ? 5.215 7.306 -10.070 1.00 98.69 187 GLN A N 1
ATOM 1382 C CA . GLN A 1 187 ? 4.884 8.207 -11.168 1.00 98.69 187 GLN A CA 1
ATOM 1383 C C . GLN A 1 187 ? 4.152 7.425 -12.256 1.00 98.69 187 GLN A C 1
ATOM 1385 O O . GLN A 1 187 ? 4.533 6.301 -12.588 1.00 98.69 187 GLN A O 1
ATOM 1390 N N . TYR A 1 188 ? 3.088 8.015 -12.781 1.00 98.50 188 TYR A N 1
ATOM 1391 C CA . TYR A 1 188 ? 2.262 7.463 -13.844 1.00 98.50 188 TYR A CA 1
ATOM 1392 C C . TYR A 1 188 ? 2.551 8.196 -15.143 1.00 98.50 188 TYR A C 1
ATOM 1394 O O . TYR A 1 188 ? 2.765 9.411 -15.143 1.00 98.50 188 TYR A O 1
ATOM 1402 N N . TYR A 1 189 ? 2.515 7.457 -16.244 1.00 98.25 189 TYR A N 1
ATOM 1403 C CA . TYR A 1 189 ? 2.865 7.957 -17.561 1.00 98.25 189 TYR A CA 1
ATOM 1404 C C . TYR A 1 189 ? 1.837 7.555 -18.603 1.00 98.25 189 TYR A C 1
ATOM 1406 O O . TYR A 1 189 ? 1.353 6.422 -18.594 1.00 98.25 189 TYR A O 1
ATOM 1414 N N . SER A 1 190 ? 1.587 8.460 -19.542 1.00 97.31 190 SER A N 1
ATOM 1415 C CA . SER A 1 190 ? 0.949 8.133 -20.812 1.00 97.31 190 SER A CA 1
ATOM 1416 C C . SER A 1 190 ? 2.022 7.885 -21.866 1.00 97.31 190 SER A C 1
ATOM 1418 O O . SER A 1 190 ? 3.008 8.622 -21.953 1.00 97.31 190 SER A O 1
ATOM 1420 N N . LEU A 1 191 ? 1.826 6.851 -22.675 1.00 96.06 191 LEU A N 1
ATOM 1421 C CA . LEU A 1 191 ? 2.634 6.570 -23.856 1.00 96.06 191 LEU A CA 1
ATOM 1422 C C . LEU A 1 191 ? 1.697 6.314 -25.043 1.00 96.06 191 LEU A C 1
ATOM 1424 O O . LEU A 1 191 ? 0.798 5.479 -24.911 1.00 96.06 191 LEU A O 1
ATOM 1428 N N . PRO A 1 192 ? 1.892 6.963 -26.205 1.00 94.94 192 PRO A N 1
ATOM 1429 C CA . PRO A 1 192 ? 1.067 6.704 -27.378 1.00 94.94 192 PRO A CA 1
ATOM 1430 C C . PRO A 1 192 ? 1.060 5.220 -27.753 1.00 94.94 192 PRO A C 1
ATOM 1432 O O . PRO A 1 192 ? 2.096 4.558 -27.746 1.00 94.94 192 PRO A O 1
ATOM 1435 N N . GLY A 1 193 ? -0.096 4.694 -28.157 1.00 86.94 193 GLY A N 1
ATOM 1436 C CA . GLY A 1 193 ? -0.267 3.276 -28.487 1.00 86.94 193 GLY A CA 1
ATOM 1437 C C . GLY A 1 193 ? 0.636 2.788 -29.628 1.00 86.94 193 GLY A C 1
ATOM 1438 O O . GLY A 1 193 ? 0.985 1.611 -29.676 1.00 86.94 193 GLY A O 1
ATOM 1439 N N . ALA A 1 194 ? 1.078 3.688 -30.514 1.00 85.50 194 ALA A N 1
ATOM 1440 C CA . ALA A 1 194 ? 2.070 3.386 -31.550 1.00 85.50 194 ALA A CA 1
ATOM 1441 C C . ALA A 1 194 ? 3.459 3.042 -30.974 1.00 85.50 194 ALA A C 1
ATOM 1443 O O . ALA A 1 194 ? 4.188 2.249 -31.571 1.00 85.50 194 ALA A O 1
ATOM 1444 N N . ASP A 1 195 ? 3.788 3.593 -29.805 1.00 86.38 195 ASP A N 1
ATOM 1445 C CA . ASP A 1 195 ? 5.047 3.385 -29.088 1.00 86.38 195 ASP A CA 1
ATOM 1446 C C . ASP A 1 195 ? 4.918 2.307 -27.998 1.00 86.38 195 ASP A C 1
ATOM 1448 O O . ASP A 1 195 ? 5.880 2.038 -27.274 1.00 86.38 195 ASP A O 1
ATOM 1452 N N . ARG A 1 196 ? 3.746 1.656 -27.890 1.00 84.56 196 ARG A N 1
ATOM 1453 C CA . ARG A 1 196 ? 3.441 0.659 -26.859 1.00 84.56 196 ARG A CA 1
ATOM 1454 C C . ARG A 1 196 ? 4.553 -0.383 -26.736 1.00 84.56 196 ARG A C 1
ATOM 1456 O O . ARG A 1 196 ? 5.048 -0.958 -27.717 1.00 84.56 196 ARG A O 1
ATOM 1463 N N . VAL A 1 197 ? 4.913 -0.644 -25.488 1.00 83.62 197 VAL A N 1
ATOM 1464 C CA . VAL A 1 197 ? 5.758 -1.767 -25.096 1.00 83.62 197 VAL A CA 1
ATOM 1465 C C . VAL A 1 197 ? 4.827 -2.932 -24.813 1.00 83.62 197 VAL A C 1
ATOM 1467 O O . VAL A 1 197 ? 3.890 -2.744 -24.059 1.00 83.62 197 VAL A O 1
ATOM 1470 N N . GLU A 1 198 ? 5.050 -4.090 -25.437 1.00 84.69 198 GLU A N 1
ATOM 1471 C CA . GLU A 1 198 ? 4.290 -5.313 -25.152 1.00 84.69 198 GLU A CA 1
ATOM 1472 C C . GLU A 1 198 ? 5.116 -6.193 -24.211 1.00 84.69 198 GLU A C 1
ATOM 1474 O O . GLU A 1 198 ? 6.100 -6.815 -24.624 1.00 84.69 198 GLU A O 1
ATOM 1479 N N . THR A 1 199 ? 4.749 -6.234 -22.931 1.00 89.06 199 THR A N 1
ATOM 1480 C CA . THR A 1 199 ? 5.455 -7.036 -21.918 1.00 89.06 199 THR A CA 1
ATOM 1481 C C . THR A 1 199 ? 4.819 -8.411 -21.723 1.00 89.06 199 THR A C 1
ATOM 1483 O O . THR A 1 199 ? 5.459 -9.332 -21.195 1.00 89.06 199 THR A O 1
ATOM 1486 N N . GLY A 1 200 ? 3.584 -8.586 -22.200 1.00 89.56 200 GLY A N 1
ATOM 1487 C CA . GLY A 1 200 ? 2.814 -9.814 -22.048 1.00 89.56 200 GLY A CA 1
ATOM 1488 C C . GLY A 1 200 ? 2.306 -9.960 -20.621 1.00 89.56 200 GLY A C 1
ATOM 1489 O O . GLY A 1 200 ? 2.457 -11.034 -20.031 1.00 89.56 200 GLY A O 1
ATOM 1490 N N . ASN A 1 201 ? 1.757 -8.871 -20.073 1.00 88.81 201 ASN A N 1
ATOM 1491 C CA . ASN A 1 201 ? 1.253 -8.764 -18.699 1.00 88.81 201 ASN A CA 1
ATOM 1492 C C . ASN A 1 201 ? 2.342 -9.001 -17.639 1.00 88.81 201 ASN A C 1
ATOM 1494 O O . ASN A 1 201 ? 2.086 -9.597 -16.589 1.00 88.81 201 ASN A O 1
ATOM 1498 N N . LYS A 1 202 ? 3.581 -8.579 -17.923 1.00 91.06 202 LYS A N 1
ATOM 1499 C CA . LYS A 1 202 ? 4.724 -8.738 -17.012 1.00 91.06 202 LYS A CA 1
ATOM 1500 C C . LYS A 1 202 ? 5.165 -7.400 -16.440 1.00 91.06 202 LYS A C 1
ATOM 1502 O O . LYS A 1 202 ? 5.156 -6.374 -17.115 1.00 91.06 202 LYS A O 1
ATOM 1507 N N . ILE A 1 203 ? 5.625 -7.461 -15.196 1.00 93.06 203 ILE A N 1
ATOM 1508 C CA . ILE A 1 203 ? 6.316 -6.364 -14.520 1.00 93.06 203 ILE A CA 1
ATOM 1509 C C . ILE A 1 203 ? 7.756 -6.311 -15.038 1.00 93.06 203 ILE A C 1
ATOM 1511 O O . ILE A 1 203 ? 8.422 -7.347 -15.121 1.00 93.06 203 ILE A O 1
ATOM 1515 N N . LEU A 1 204 ? 8.240 -5.114 -15.363 1.00 95.00 204 LEU A N 1
ATOM 1516 C CA . LEU A 1 204 ? 9.623 -4.881 -15.764 1.00 95.00 204 LEU A CA 1
ATOM 1517 C C . LEU A 1 204 ? 10.456 -4.541 -14.526 1.00 95.00 204 LEU A C 1
ATOM 1519 O O . LEU A 1 204 ? 10.140 -3.610 -13.783 1.00 95.00 204 LEU A O 1
ATOM 1523 N N . LEU A 1 205 ? 11.504 -5.329 -14.289 1.00 95.44 205 LEU A N 1
ATOM 1524 C CA . LEU A 1 205 ? 12.386 -5.199 -13.131 1.00 95.44 205 LEU A CA 1
ATOM 1525 C C . LEU A 1 205 ? 13.656 -4.450 -13.527 1.00 95.44 205 LEU A C 1
ATOM 1527 O O . LEU A 1 205 ? 14.340 -4.863 -14.462 1.00 95.44 205 LEU A O 1
ATOM 1531 N N . HIS A 1 206 ? 14.002 -3.396 -12.788 1.00 94.62 206 HIS A N 1
ATOM 1532 C CA . HIS A 1 206 ? 15.241 -2.666 -13.031 1.00 94.62 206 HIS A CA 1
ATOM 1533 C C . HIS A 1 206 ? 16.405 -3.288 -12.258 1.00 94.62 206 HIS A C 1
ATOM 1535 O O . HIS A 1 206 ? 16.456 -3.193 -11.030 1.00 94.62 206 HIS A O 1
ATOM 1541 N N . THR A 1 207 ? 17.324 -3.931 -12.983 1.00 90.50 207 THR A N 1
ATOM 1542 C CA . THR A 1 207 ? 18.514 -4.594 -12.421 1.00 90.50 207 THR A CA 1
ATOM 1543 C C . THR A 1 207 ? 19.758 -3.710 -12.424 1.00 90.50 207 THR A C 1
ATOM 1545 O O . THR A 1 207 ? 20.588 -3.831 -11.531 1.00 90.50 207 THR A O 1
ATOM 1548 N N . ASP A 1 208 ? 19.866 -2.793 -13.388 1.00 84.06 208 ASP A N 1
ATOM 1549 C CA . ASP A 1 208 ? 21.078 -2.001 -13.650 1.00 84.06 208 ASP A CA 1
ATOM 1550 C C . ASP A 1 208 ? 21.045 -0.619 -12.968 1.00 84.06 208 ASP A C 1
ATOM 1552 O O . ASP A 1 208 ? 21.618 0.356 -13.447 1.00 84.06 208 ASP A O 1
ATOM 1556 N N . GLY A 1 209 ? 20.365 -0.529 -11.826 1.00 84.00 209 GLY A N 1
ATOM 1557 C CA . GLY A 1 209 ? 20.146 0.713 -11.093 1.00 84.00 209 GLY A CA 1
ATOM 1558 C C . GLY A 1 209 ? 18.983 0.587 -10.117 1.00 84.00 209 GLY A C 1
ATOM 1559 O O . GLY A 1 209 ? 18.314 -0.445 -10.067 1.00 84.00 209 GLY A O 1
ATOM 1560 N N . GLU A 1 210 ? 18.744 1.631 -9.322 1.00 84.00 210 GLU A N 1
ATOM 1561 C CA . GLU A 1 210 ? 17.680 1.661 -8.301 1.00 84.00 210 GLU A CA 1
ATOM 1562 C C . GLU A 1 210 ? 16.506 2.591 -8.645 1.00 84.00 210 GLU A C 1
ATOM 1564 O O . GLU A 1 210 ? 15.513 2.615 -7.916 1.00 84.00 210 GLU A O 1
ATOM 1569 N N . SER A 1 211 ? 16.598 3.328 -9.757 1.00 93.69 211 SER A N 1
ATOM 1570 C CA . SER A 1 211 ? 15.631 4.352 -10.157 1.00 93.69 211 SER A CA 1
ATOM 1571 C C . SER A 1 211 ? 15.243 4.190 -11.633 1.00 93.69 211 SER A C 1
ATOM 1573 O O . SER A 1 211 ? 16.127 4.282 -12.481 1.00 93.69 211 SER A O 1
ATOM 1575 N N . PRO A 1 212 ? 13.969 3.898 -11.959 1.00 96.94 212 PRO A N 1
ATOM 1576 C CA . PRO A 1 212 ? 12.937 3.399 -11.048 1.00 96.94 212 PRO A CA 1
ATOM 1577 C C . PRO A 1 212 ? 13.269 1.991 -10.532 1.00 96.94 212 PRO A C 1
ATOM 1579 O O . PRO A 1 212 ? 14.123 1.300 -11.078 1.00 96.94 212 PRO A O 1
ATOM 1582 N N . ASN A 1 213 ? 12.565 1.526 -9.501 1.00 97.12 213 ASN A N 1
ATOM 1583 C CA . ASN A 1 213 ? 12.678 0.153 -9.016 1.00 97.12 213 ASN A CA 1
ATOM 1584 C C . ASN A 1 213 ? 12.033 -0.860 -9.978 1.00 97.12 213 ASN A C 1
ATOM 1586 O O . ASN A 1 213 ? 12.609 -1.913 -10.259 1.00 97.12 213 ASN A O 1
ATOM 1590 N N . VAL A 1 214 ? 10.824 -0.541 -10.443 1.00 96.69 214 VAL A N 1
ATOM 1591 C CA . VAL A 1 214 ? 10.038 -1.331 -11.400 1.00 96.69 214 VAL A CA 1
ATOM 1592 C C . VAL A 1 214 ? 9.240 -0.406 -12.306 1.00 96.69 214 VAL A C 1
ATOM 1594 O O . VAL A 1 214 ? 8.887 0.699 -11.891 1.00 96.69 214 VAL A O 1
ATOM 1597 N N . VAL A 1 215 ? 8.917 -0.892 -13.504 1.00 97.00 215 VAL A N 1
ATOM 1598 C CA . VAL A 1 215 ? 7.947 -0.273 -14.415 1.00 97.00 215 VAL A CA 1
ATOM 1599 C C . VAL A 1 215 ? 6.858 -1.291 -14.744 1.00 97.00 215 VAL A C 1
ATOM 1601 O O . VAL A 1 215 ? 7.144 -2.461 -15.012 1.00 97.00 215 VAL A O 1
ATOM 1604 N N . VAL A 1 216 ? 5.599 -0.860 -14.718 1.00 95.69 216 VAL A N 1
ATOM 1605 C CA . VAL A 1 216 ? 4.431 -1.710 -14.968 1.00 95.69 216 VAL A CA 1
ATOM 1606 C C . VAL A 1 216 ? 3.549 -1.067 -16.041 1.00 95.69 216 VAL A C 1
ATOM 1608 O O . VAL A 1 216 ? 3.051 0.035 -15.812 1.00 95.69 216 VAL A O 1
ATOM 1611 N N . PRO A 1 217 ? 3.308 -1.726 -17.188 1.00 94.56 217 PRO A N 1
ATOM 1612 C CA . PRO A 1 217 ? 2.276 -1.304 -18.132 1.00 94.56 217 PRO A CA 1
ATOM 1613 C C . PRO A 1 217 ? 0.899 -1.699 -17.580 1.00 94.56 217 PRO A C 1
ATOM 1615 O O . PRO A 1 217 ? 0.421 -2.816 -17.773 1.00 94.56 217 PRO A O 1
ATOM 1618 N N . LEU A 1 218 ? 0.265 -0.794 -16.838 1.00 94.88 218 LEU A N 1
ATOM 1619 C CA . LEU A 1 218 ? -1.002 -1.056 -16.156 1.00 94.88 218 LEU A CA 1
ATOM 1620 C C . LEU A 1 218 ? -2.124 -1.396 -17.138 1.00 94.88 218 LEU A C 1
ATOM 1622 O O . LEU A 1 218 ? -2.890 -2.323 -16.882 1.00 94.88 218 LEU A O 1
ATOM 1626 N N . SER A 1 219 ? -2.185 -0.705 -18.278 1.00 94.56 219 SER A N 1
ATOM 1627 C CA . SER A 1 219 ? -3.237 -0.924 -19.276 1.00 94.56 219 SER A CA 1
ATOM 1628 C C . SER A 1 219 ? -3.063 -2.197 -20.114 1.00 94.56 219 SER A C 1
ATOM 1630 O O . SER A 1 219 ? -3.981 -2.571 -20.835 1.00 94.56 219 SER A O 1
ATOM 1632 N N . GLU A 1 220 ? -1.928 -2.904 -20.021 1.00 92.25 220 GLU A N 1
ATOM 1633 C CA . GLU A 1 220 ? -1.851 -4.288 -20.523 1.00 92.25 220 GLU A CA 1
ATOM 1634 C C . GLU A 1 220 ? -2.637 -5.252 -19.622 1.00 92.25 220 GLU A C 1
ATOM 1636 O O . GLU A 1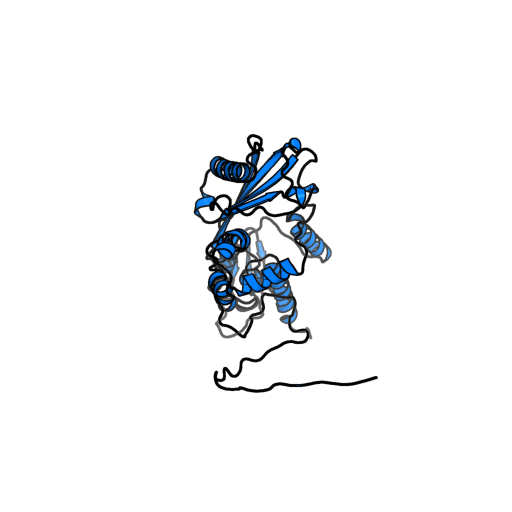 220 ? -3.243 -6.205 -20.107 1.00 92.25 220 GLU A O 1
ATOM 1641 N N . VAL A 1 221 ? -2.645 -4.994 -18.309 1.00 91.38 221 VAL A N 1
ATOM 1642 C CA . VAL A 1 221 ? -3.322 -5.835 -17.310 1.00 91.38 221 VAL A CA 1
ATOM 1643 C C . VAL A 1 221 ? -4.799 -5.460 -17.168 1.00 91.38 221 VAL A C 1
ATOM 1645 O O . VAL A 1 221 ? -5.642 -6.351 -17.073 1.00 91.38 221 VAL A O 1
ATOM 1648 N N . ALA A 1 222 ? -5.107 -4.163 -17.158 1.00 94.44 222 ALA A N 1
ATOM 1649 C CA . ALA A 1 222 ? -6.458 -3.610 -17.083 1.00 94.44 222 ALA A CA 1
ATOM 1650 C C . ALA A 1 222 ? -6.661 -2.599 -18.223 1.00 94.44 222 ALA A C 1
ATOM 1652 O O . ALA A 1 222 ? -6.376 -1.411 -18.041 1.00 94.44 222 ALA A O 1
ATOM 1653 N N . PRO A 1 223 ? -7.102 -3.051 -19.412 1.00 93.94 223 PRO A N 1
ATOM 1654 C CA . PRO A 1 223 ? -7.301 -2.188 -20.578 1.00 93.94 223 PRO A CA 1
ATOM 1655 C C . PRO A 1 223 ? -8.188 -0.969 -20.306 1.00 93.94 223 PRO A C 1
ATOM 1657 O O . PRO A 1 223 ? -7.988 0.076 -20.909 1.00 93.94 223 PRO A O 1
ATOM 1660 N N . GLU A 1 224 ? -9.115 -1.071 -19.355 1.00 96.31 224 GLU A N 1
ATOM 1661 C CA . GLU A 1 224 ? -10.025 -0.003 -18.935 1.00 96.31 224 GLU A CA 1
ATOM 1662 C C . GLU A 1 224 ? -9.305 1.222 -18.338 1.00 96.31 224 GLU A C 1
ATOM 1664 O O . GLU A 1 224 ? -9.891 2.300 -18.249 1.00 96.31 224 GLU A O 1
ATOM 1669 N N . TYR A 1 225 ? -8.033 1.089 -17.949 1.00 96.06 225 TYR A N 1
ATOM 1670 C CA . TYR A 1 225 ? -7.256 2.175 -17.347 1.00 96.06 225 TYR A CA 1
ATOM 1671 C C . TYR A 1 225 ? -6.721 3.198 -18.358 1.00 96.06 225 TYR A C 1
ATOM 1673 O O . TYR A 1 225 ? -6.209 4.241 -17.945 1.00 96.06 225 TYR A O 1
ATOM 1681 N N . ALA A 1 226 ? -6.795 2.922 -19.663 1.00 95.62 226 ALA A N 1
ATOM 1682 C CA . ALA A 1 226 ? -6.332 3.841 -20.696 1.00 95.62 226 ALA A CA 1
ATOM 1683 C C . ALA A 1 226 ? -7.248 3.819 -21.933 1.00 95.62 226 ALA A C 1
ATOM 1685 O O . ALA A 1 226 ? -7.846 2.792 -22.241 1.00 95.62 226 ALA A O 1
ATOM 1686 N N . PRO A 1 227 ? -7.345 4.932 -22.681 1.00 94.88 227 PRO A N 1
ATOM 1687 C CA . PRO A 1 227 ? -7.910 4.921 -24.029 1.00 94.88 227 PRO A CA 1
ATOM 1688 C C . PRO A 1 227 ? -7.170 3.957 -24.973 1.00 94.88 227 PRO A C 1
ATOM 1690 O O . PRO A 1 227 ? -5.973 3.729 -24.810 1.00 94.88 227 PRO A O 1
ATOM 1693 N N . ASP A 1 228 ? -7.852 3.469 -26.016 1.00 90.19 228 ASP A N 1
ATOM 1694 C CA . ASP A 1 228 ? -7.306 2.499 -26.988 1.00 90.19 228 ASP A CA 1
ATOM 1695 C C . ASP A 1 228 ? -6.014 2.964 -27.694 1.00 90.19 228 ASP A C 1
ATOM 1697 O O . ASP A 1 228 ? -5.223 2.144 -28.169 1.00 90.19 228 ASP A O 1
ATOM 1701 N N . ASP A 1 229 ? -5.803 4.277 -27.808 1.00 94.19 229 ASP A N 1
ATOM 1702 C CA . ASP A 1 229 ? -4.649 4.898 -28.460 1.00 94.19 229 ASP A CA 1
ATOM 1703 C C . ASP A 1 229 ? -3.535 5.302 -27.481 1.00 94.19 229 ASP A C 1
ATOM 1705 O O . ASP A 1 229 ? -2.566 5.946 -27.892 1.00 94.19 229 ASP A O 1
ATOM 1709 N N . GLN A 1 230 ? -3.638 4.909 -26.210 1.00 95.31 230 GLN A N 1
ATOM 1710 C CA . GLN A 1 230 ? -2.663 5.192 -25.161 1.00 95.31 230 GLN A CA 1
ATOM 1711 C C . GLN A 1 230 ? -2.320 3.931 -24.363 1.00 95.31 230 GLN A C 1
ATOM 1713 O O . GLN A 1 230 ? -3.046 2.944 -24.318 1.00 95.31 230 GLN A O 1
ATOM 1718 N N . THR A 1 231 ? -1.163 3.958 -23.718 1.00 95.06 231 THR A N 1
ATOM 1719 C CA . THR A 1 231 ? -0.739 2.971 -22.729 1.00 95.06 231 THR A CA 1
ATOM 1720 C C . THR A 1 231 ? -0.458 3.697 -21.427 1.00 95.06 231 THR A C 1
ATOM 1722 O O . THR A 1 231 ? 0.326 4.644 -21.408 1.00 95.06 231 THR A O 1
ATOM 1725 N N . LEU A 1 232 ? -1.086 3.242 -20.343 1.00 96.75 232 LEU A N 1
ATOM 1726 C CA . LEU A 1 232 ? -0.791 3.718 -18.998 1.00 96.75 232 LEU A CA 1
ATOM 1727 C C . LEU A 1 232 ? 0.345 2.879 -18.416 1.00 96.75 232 LEU A C 1
ATOM 1729 O O . LEU A 1 232 ? 0.201 1.665 -18.248 1.00 96.75 232 LEU A O 1
ATOM 1733 N N . LEU A 1 233 ? 1.449 3.531 -18.064 1.00 97.00 233 LEU A N 1
ATOM 1734 C CA . LEU A 1 233 ? 2.542 2.925 -17.311 1.00 97.00 233 LEU A CA 1
ATOM 1735 C C . LEU A 1 233 ? 2.617 3.539 -15.917 1.00 97.00 233 LEU A C 1
ATOM 1737 O O . LEU A 1 233 ? 2.286 4.707 -15.731 1.00 97.00 233 LEU A O 1
ATOM 1741 N N . CYS A 1 234 ? 3.117 2.787 -14.944 1.00 97.44 234 CYS A N 1
ATOM 1742 C CA . CYS A 1 234 ? 3.617 3.364 -13.704 1.00 97.44 234 CYS A CA 1
ATOM 1743 C C . CYS A 1 234 ? 5.049 2.913 -13.431 1.00 97.44 234 CYS A C 1
ATOM 1745 O O . CYS A 1 234 ? 5.444 1.805 -13.798 1.00 97.44 234 CYS A O 1
ATOM 1747 N N . ALA A 1 235 ? 5.823 3.779 -12.787 1.00 98.19 235 ALA A N 1
ATOM 1748 C CA . ALA A 1 235 ? 7.144 3.465 -12.275 1.00 98.19 235 ALA A CA 1
ATOM 1749 C C . ALA A 1 235 ? 7.190 3.746 -10.774 1.00 98.19 235 ALA A C 1
ATOM 1751 O O . ALA A 1 235 ? 6.746 4.800 -10.314 1.00 98.19 235 ALA A O 1
ATOM 1752 N N . THR A 1 236 ? 7.722 2.797 -10.008 1.00 98.25 236 THR A N 1
ATOM 1753 C CA . THR A 1 236 ? 7.839 2.916 -8.550 1.00 98.25 236 THR A CA 1
ATOM 1754 C C . THR A 1 236 ? 9.269 3.253 -8.167 1.00 98.25 236 THR A C 1
ATOM 1756 O O . THR A 1 236 ? 10.204 2.603 -8.621 1.00 98.25 236 THR A O 1
ATOM 1759 N N . PHE A 1 237 ? 9.433 4.208 -7.262 1.00 98.06 237 PHE A N 1
ATOM 1760 C CA . PHE A 1 237 ? 10.697 4.662 -6.699 1.00 98.06 237 PHE A CA 1
ATOM 1761 C C . PHE A 1 237 ? 10.672 4.443 -5.187 1.00 98.06 237 PHE A C 1
ATOM 1763 O O . PHE A 1 237 ? 9.672 4.722 -4.516 1.00 98.06 237 PHE A O 1
ATOM 1770 N N . LEU A 1 238 ? 11.763 3.902 -4.650 1.00 96.06 238 LEU A N 1
ATOM 1771 C CA . LEU A 1 238 ? 11.838 3.467 -3.258 1.00 96.06 238 LEU A CA 1
ATOM 1772 C C . LEU A 1 238 ? 12.615 4.456 -2.391 1.00 96.06 238 LEU A C 1
ATOM 1774 O O . LEU A 1 238 ? 13.534 5.131 -2.849 1.00 96.06 238 LEU A O 1
ATOM 1778 N N . GLY A 1 239 ? 12.281 4.469 -1.101 1.00 94.31 239 GLY A N 1
ATOM 1779 C CA . GLY A 1 239 ? 13.031 5.201 -0.086 1.00 94.31 239 GLY A CA 1
ATOM 1780 C C . GLY A 1 239 ? 12.682 6.686 0.006 1.00 94.31 239 GLY A C 1
ATOM 1781 O O . GLY A 1 239 ? 12.003 7.262 -0.844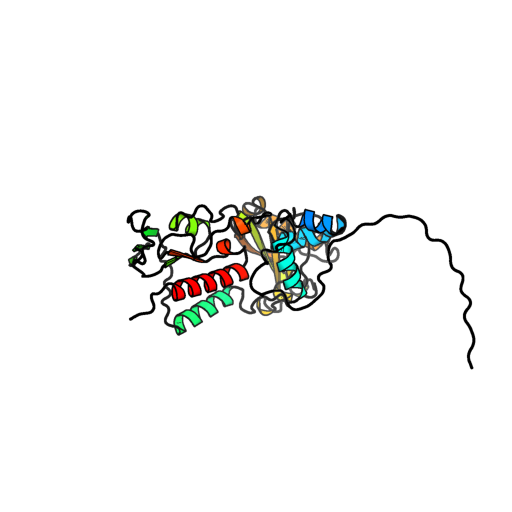 1.00 94.31 239 GLY A O 1
ATOM 1782 N N . ALA A 1 240 ? 13.126 7.310 1.098 1.00 93.44 240 ALA A N 1
ATOM 1783 C CA . ALA A 1 240 ? 12.758 8.687 1.426 1.00 93.44 240 ALA A CA 1
ATOM 1784 C C . ALA A 1 240 ? 13.333 9.703 0.430 1.00 93.44 240 ALA A C 1
ATOM 1786 O O . ALA A 1 240 ? 12.698 10.714 0.162 1.00 93.44 240 ALA A O 1
ATOM 1787 N N . ALA A 1 241 ? 14.492 9.405 -0.172 1.00 93.00 241 ALA A N 1
ATOM 1788 C CA . ALA A 1 241 ? 15.115 10.276 -1.164 1.00 93.00 241 ALA A CA 1
ATOM 1789 C C . ALA A 1 241 ? 14.197 10.542 -2.368 1.00 93.00 241 ALA A C 1
ATOM 1791 O O . ALA A 1 241 ? 14.226 11.638 -2.913 1.00 93.00 241 ALA A O 1
ATOM 1792 N N . ALA A 1 242 ? 13.350 9.578 -2.751 1.00 95.38 242 ALA A N 1
ATOM 1793 C CA . ALA A 1 242 ? 12.412 9.723 -3.861 1.00 95.38 242 ALA A CA 1
ATOM 1794 C C . ALA A 1 242 ? 11.218 10.644 -3.553 1.00 95.38 242 ALA A C 1
ATOM 1796 O O . ALA A 1 242 ? 10.516 11.047 -4.482 1.00 95.38 242 ALA A O 1
ATOM 1797 N N . LEU A 1 243 ? 10.950 10.967 -2.281 1.00 96.81 243 LEU A N 1
ATOM 1798 C CA . LEU A 1 243 ? 9.832 11.836 -1.897 1.00 96.81 243 LEU A CA 1
ATOM 1799 C C . LEU A 1 243 ? 10.067 13.279 -2.346 1.00 96.81 243 LEU A C 1
ATOM 1801 O O . LEU A 1 243 ? 9.135 13.907 -2.836 1.00 96.81 243 LEU A O 1
ATOM 1805 N N . ASP A 1 244 ? 11.307 13.755 -2.245 1.00 95.56 244 ASP A N 1
ATOM 1806 C CA . ASP A 1 244 ? 11.671 15.150 -2.516 1.00 95.56 244 ASP A CA 1
ATOM 1807 C C . ASP A 1 244 ? 12.264 15.363 -3.922 1.00 95.56 244 ASP A C 1
ATOM 1809 O O . ASP A 1 244 ? 12.636 16.481 -4.273 1.00 95.56 244 ASP A O 1
ATOM 1813 N N . ARG A 1 245 ? 12.381 14.303 -4.739 1.00 96.56 245 ARG A N 1
ATOM 1814 C CA . ARG A 1 245 ? 12.861 14.409 -6.129 1.00 96.56 245 ARG A CA 1
ATOM 1815 C C . ARG A 1 245 ? 11.854 15.142 -7.005 1.00 96.56 245 ARG A C 1
ATOM 1817 O O . ARG A 1 245 ? 10.664 14.814 -6.982 1.00 96.56 245 ARG A O 1
ATOM 1824 N N . ASP A 1 246 ? 12.361 16.025 -7.861 1.00 97.56 246 ASP A N 1
ATOM 1825 C CA . ASP A 1 246 ? 11.583 16.656 -8.922 1.00 97.56 246 ASP A CA 1
ATOM 1826 C C . ASP A 1 246 ? 10.947 15.615 -9.852 1.00 97.56 246 ASP A C 1
ATOM 1828 O O . ASP A 1 246 ? 11.543 14.597 -10.203 1.00 97.56 246 ASP A O 1
ATOM 1832 N N . GLU A 1 247 ? 9.713 15.875 -10.278 1.00 97.88 247 GLU A N 1
ATOM 1833 C CA . GLU A 1 247 ? 8.956 14.949 -11.129 1.00 97.88 247 GLU A CA 1
ATOM 1834 C C . GLU A 1 247 ? 9.605 14.739 -12.499 1.00 97.88 247 GLU A C 1
ATOM 1836 O O . GLU A 1 247 ? 9.538 13.638 -13.042 1.00 97.88 247 GLU A O 1
ATOM 1841 N N . ALA A 1 248 ? 10.261 15.772 -13.034 1.00 97.88 248 ALA A N 1
ATOM 1842 C CA . ALA A 1 248 ? 10.993 15.695 -14.294 1.00 97.88 248 ALA A CA 1
ATOM 1843 C C . ALA A 1 248 ? 12.200 14.753 -14.202 1.00 97.88 248 ALA A C 1
ATOM 1845 O O . ALA A 1 248 ? 12.502 14.047 -15.161 1.00 97.88 248 ALA A O 1
ATOM 1846 N N . ASP A 1 249 ? 12.854 14.707 -13.042 1.00 98.00 249 ASP A N 1
ATOM 1847 C CA . ASP A 1 249 ? 13.970 13.801 -12.819 1.00 98.00 249 ASP A CA 1
ATOM 1848 C C . ASP A 1 249 ? 13.503 12.345 -12.724 1.00 98.00 249 ASP A C 1
ATOM 1850 O O . ASP A 1 249 ? 14.117 11.460 -13.309 1.00 98.00 249 ASP A O 1
ATOM 1854 N N . LEU A 1 250 ? 12.389 12.093 -12.025 1.00 98.19 250 LEU A N 1
ATOM 1855 C CA . LEU A 1 250 ? 11.773 10.762 -11.980 1.00 98.19 250 LEU A CA 1
ATOM 1856 C C . LEU A 1 250 ? 11.388 10.293 -13.391 1.00 98.19 250 LEU A C 1
ATOM 1858 O O . LEU A 1 250 ? 11.608 9.138 -13.754 1.00 98.19 250 LEU A O 1
ATOM 1862 N N . ALA A 1 251 ? 10.854 11.200 -14.213 1.00 98.19 251 ALA A N 1
ATOM 1863 C CA . ALA A 1 251 ? 10.517 10.904 -15.598 1.00 98.19 251 ALA A CA 1
ATOM 1864 C C . ALA A 1 251 ? 11.761 10.610 -16.447 1.00 98.19 251 ALA A C 1
ATOM 1866 O O . ALA A 1 251 ? 11.724 9.703 -17.281 1.00 98.19 251 ALA A O 1
ATOM 1867 N N . ALA A 1 252 ? 12.858 11.340 -16.224 1.00 97.75 252 ALA A N 1
ATOM 1868 C CA . ALA A 1 252 ? 14.132 11.099 -16.892 1.00 97.75 252 ALA A CA 1
ATOM 1869 C C . ALA A 1 252 ? 14.700 9.715 -16.540 1.00 97.75 252 ALA A C 1
ATOM 1871 O O . ALA A 1 252 ? 15.027 8.964 -17.457 1.00 97.75 252 ALA A O 1
ATOM 1872 N N . ASP A 1 253 ? 14.714 9.345 -15.255 1.00 97.56 253 ASP A N 1
ATOM 1873 C CA . ASP A 1 253 ? 15.168 8.028 -14.787 1.00 97.56 253 ASP A CA 1
ATOM 1874 C C . ASP A 1 253 ? 14.337 6.893 -15.427 1.00 97.56 253 ASP A C 1
ATOM 1876 O O . ASP A 1 253 ? 14.880 5.907 -15.931 1.00 97.56 253 ASP A O 1
ATOM 1880 N N . THR A 1 254 ? 13.006 7.038 -15.479 1.00 97.50 254 THR A N 1
ATOM 1881 C CA . THR A 1 254 ? 12.130 6.049 -16.136 1.00 97.50 254 THR A CA 1
ATOM 1882 C C . THR A 1 254 ? 12.380 5.967 -17.639 1.00 97.50 254 THR A C 1
ATOM 1884 O O . THR A 1 254 ? 12.420 4.868 -18.198 1.00 97.50 254 THR A O 1
ATOM 1887 N N . ARG A 1 255 ? 12.559 7.109 -18.312 1.00 96.62 255 ARG A N 1
ATOM 1888 C CA . ARG A 1 255 ? 12.853 7.157 -19.748 1.00 96.62 255 ARG A CA 1
ATOM 1889 C C . ARG A 1 255 ? 14.191 6.491 -20.063 1.00 96.62 255 ARG A C 1
ATOM 1891 O O . ARG A 1 255 ? 14.267 5.735 -21.029 1.00 96.62 255 ARG A O 1
ATOM 1898 N N . GLU A 1 256 ? 15.218 6.745 -19.254 1.00 95.94 256 GLU A N 1
ATOM 1899 C CA . GLU A 1 256 ? 16.537 6.122 -19.386 1.00 95.94 256 GLU A CA 1
ATOM 1900 C C . GLU A 1 256 ? 16.450 4.602 -19.215 1.00 95.94 256 GLU A C 1
ATOM 1902 O O . GLU A 1 256 ? 16.938 3.865 -20.074 1.00 95.94 256 GLU A O 1
ATOM 1907 N N . ALA A 1 257 ? 15.755 4.123 -18.178 1.00 96.19 257 ALA A N 1
ATOM 1908 C CA . ALA A 1 257 ? 15.566 2.692 -17.949 1.00 96.19 257 ALA A CA 1
ATOM 1909 C C . ALA A 1 257 ? 14.834 2.007 -19.117 1.00 96.19 257 ALA A C 1
ATOM 1911 O O . ALA A 1 257 ? 15.276 0.970 -19.614 1.00 96.19 257 ALA A O 1
ATOM 1912 N N . LEU A 1 258 ? 13.749 2.610 -19.615 1.00 95.38 258 LEU A N 1
ATOM 1913 C CA . LEU A 1 258 ? 13.015 2.086 -20.769 1.00 95.38 258 LEU A CA 1
ATOM 1914 C C . LEU A 1 258 ? 13.877 2.067 -22.041 1.00 95.38 258 LEU A C 1
ATOM 1916 O O . LEU A 1 258 ? 13.877 1.066 -22.760 1.00 95.38 258 LEU A O 1
ATOM 1920 N N . ALA A 1 259 ? 14.644 3.128 -22.305 1.00 94.25 259 ALA A N 1
ATOM 1921 C CA . ALA A 1 259 ? 15.552 3.191 -23.450 1.00 94.25 259 ALA A CA 1
ATOM 1922 C C . ALA A 1 259 ? 16.678 2.147 -23.36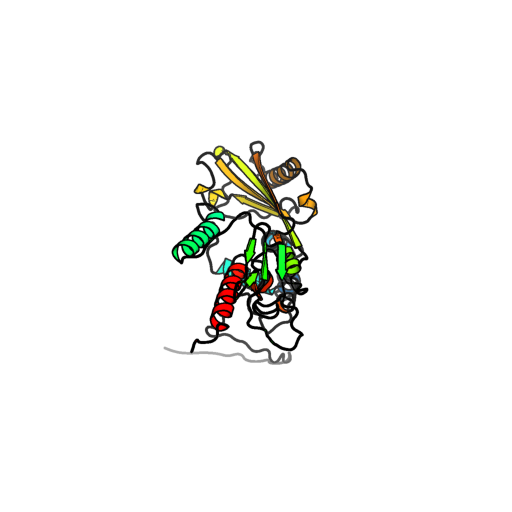0 1.00 94.25 259 ALA A C 1
ATOM 1924 O O . ALA A 1 259 ? 17.068 1.577 -24.378 1.00 94.25 259 ALA A O 1
ATOM 1925 N N . ALA A 1 260 ? 17.170 1.852 -22.154 1.00 94.00 260 ALA A N 1
ATOM 1926 C CA . ALA A 1 260 ? 18.162 0.804 -21.932 1.00 94.00 260 ALA A CA 1
ATOM 1927 C C . ALA A 1 260 ? 17.600 -0.601 -22.213 1.00 94.00 260 ALA A C 1
ATOM 1929 O O . ALA A 1 260 ? 18.294 -1.438 -22.793 1.00 94.00 260 ALA A O 1
ATOM 1930 N N . TRP A 1 261 ? 16.344 -0.870 -21.841 1.00 93.44 261 TRP A N 1
ATOM 1931 C CA . TRP A 1 261 ? 15.699 -2.167 -22.094 1.00 93.44 261 TRP A CA 1
ATOM 1932 C C . TRP A 1 261 ? 15.256 -2.356 -23.547 1.00 93.44 261 TRP A C 1
ATOM 1934 O O . TRP A 1 261 ? 15.223 -3.489 -24.029 1.00 93.44 261 TRP A O 1
ATOM 1944 N N . TYR A 1 262 ? 14.926 -1.264 -24.240 1.00 92.75 262 TYR A N 1
ATOM 1945 C CA . TYR A 1 262 ? 14.449 -1.267 -25.623 1.00 92.75 262 TYR A CA 1
ATOM 1946 C C . TYR A 1 262 ? 15.264 -0.288 -26.488 1.00 92.75 262 TYR A C 1
ATOM 1948 O O . TYR A 1 262 ? 14.743 0.756 -26.889 1.00 92.75 262 TYR A O 1
ATOM 1956 N N . PRO A 1 263 ? 16.532 -0.610 -26.810 1.00 91.81 263 PRO A N 1
ATOM 1957 C CA . PRO A 1 263 ? 17.448 0.319 -27.477 1.00 91.81 263 PRO A CA 1
ATOM 1958 C C . PRO A 1 263 ? 17.028 0.696 -28.907 1.00 91.81 263 PRO A C 1
ATOM 1960 O O . PRO A 1 263 ? 17.487 1.701 -29.445 1.00 91.81 263 PRO A O 1
ATOM 1963 N N . GLU A 1 264 ? 16.149 -0.084 -29.541 1.00 91.94 264 GLU A N 1
ATOM 1964 C CA . GLU A 1 264 ? 15.585 0.217 -30.860 1.00 91.94 264 GLU A CA 1
ATOM 1965 C C . GLU A 1 264 ? 14.323 1.101 -30.804 1.00 91.94 264 GLU A C 1
ATOM 1967 O O . GLU A 1 264 ? 13.735 1.396 -31.848 1.00 91.94 264 GLU A O 1
ATOM 1972 N N . ARG A 1 265 ? 13.871 1.499 -29.607 1.00 90.38 265 ARG A N 1
ATOM 1973 C CA . ARG A 1 265 ? 12.659 2.302 -29.380 1.00 90.38 265 ARG A CA 1
ATOM 1974 C C . ARG A 1 265 ? 13.010 3.704 -28.880 1.00 90.38 265 ARG A C 1
ATOM 1976 O O . ARG A 1 265 ? 14.082 3.944 -28.335 1.00 90.38 265 ARG A O 1
ATOM 1983 N N . SER A 1 266 ? 12.078 4.638 -29.060 1.00 89.75 266 SER A N 1
ATOM 1984 C CA . SER A 1 266 ? 12.149 5.979 -28.477 1.00 89.75 266 SER A CA 1
ATOM 1985 C C . SER A 1 266 ? 11.051 6.138 -27.434 1.00 89.75 266 SER A C 1
ATOM 1987 O O . SER A 1 266 ? 9.921 5.720 -27.663 1.00 89.75 266 SER A O 1
ATOM 1989 N N . PHE A 1 267 ? 11.392 6.769 -26.313 1.00 94.75 267 PHE A N 1
ATOM 1990 C CA . PHE A 1 267 ? 10.466 7.089 -25.224 1.00 94.75 267 PHE A CA 1
ATOM 1991 C C . PHE A 1 267 ? 10.344 8.605 -25.022 1.00 94.75 267 PHE A C 1
ATOM 1993 O O . PHE A 1 267 ? 9.989 9.074 -23.944 1.00 94.75 267 PHE A O 1
ATOM 2000 N N . GLU A 1 268 ? 10.638 9.392 -26.063 1.00 93.62 268 GLU A N 1
ATOM 2001 C CA . GLU A 1 268 ? 10.498 10.854 -26.036 1.00 93.62 268 GLU A CA 1
ATOM 2002 C C . GLU A 1 268 ? 9.044 11.309 -25.848 1.00 93.62 268 GLU A C 1
ATOM 2004 O O . GLU A 1 268 ? 8.798 12.378 -25.289 1.00 93.62 268 GLU A O 1
ATOM 2009 N N . SER A 1 269 ? 8.095 10.473 -26.274 1.00 95.00 269 SER A N 1
ATOM 2010 C CA . SER A 1 269 ? 6.650 10.643 -26.116 1.00 95.00 269 SER A CA 1
ATOM 2011 C C . SER A 1 269 ? 6.115 10.184 -24.754 1.00 95.00 269 SER A C 1
ATOM 2013 O O . SER A 1 269 ? 4.920 10.324 -24.509 1.00 95.00 269 SER A O 1
ATOM 2015 N N . LEU A 1 270 ? 6.966 9.645 -23.868 1.00 96.94 270 LEU A N 1
ATOM 2016 C CA . LEU A 1 270 ? 6.574 9.286 -22.506 1.00 96.94 270 LEU A CA 1
ATOM 2017 C C . LEU A 1 270 ? 6.280 10.562 -21.711 1.00 96.94 270 LEU A C 1
ATOM 2019 O O . LEU A 1 270 ? 7.197 11.341 -21.427 1.00 96.94 270 LEU A O 1
ATOM 2023 N N . GLU A 1 271 ? 5.015 10.750 -21.348 1.00 97.25 271 GLU A N 1
ATOM 2024 C CA . GLU A 1 271 ? 4.521 11.932 -20.647 1.00 97.25 271 GLU A CA 1
ATOM 2025 C C . GLU A 1 271 ? 4.156 11.576 -19.199 1.00 97.25 271 GLU A C 1
ATOM 2027 O O . GLU A 1 271 ? 3.283 10.729 -19.000 1.00 97.25 271 GLU A O 1
ATOM 2032 N N . PRO A 1 272 ? 4.787 12.186 -18.175 1.00 98.06 272 PRO A N 1
ATOM 2033 C CA . PRO A 1 272 ? 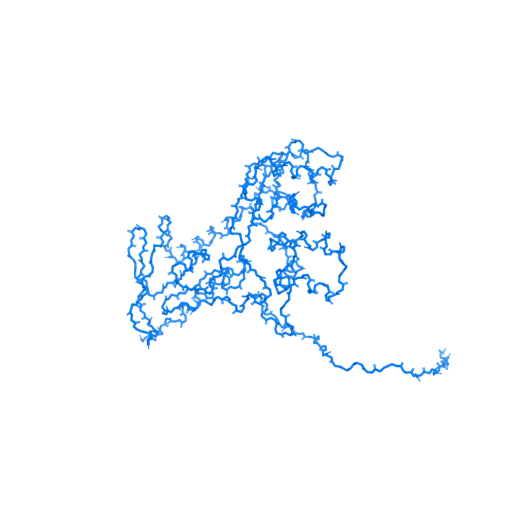4.346 12.028 -16.794 1.00 98.06 272 PRO A CA 1
ATOM 2034 C C . PRO A 1 272 ? 3.002 12.740 -16.598 1.00 98.06 272 PRO A C 1
ATOM 2036 O O . PRO A 1 272 ? 2.881 13.930 -16.876 1.00 98.06 272 PRO A O 1
ATOM 2039 N N . ILE A 1 273 ? 1.999 12.015 -16.105 1.00 98.00 273 ILE A N 1
ATOM 2040 C CA . ILE A 1 273 ? 0.630 12.534 -15.940 1.00 98.00 273 ILE A CA 1
ATOM 2041 C C . ILE A 1 273 ? 0.224 12.718 -14.477 1.00 98.00 273 ILE A C 1
ATOM 2043 O O . ILE A 1 273 ? -0.676 13.503 -14.185 1.00 98.00 273 ILE A O 1
ATOM 2047 N N . HIS A 1 274 ? 0.860 11.992 -13.555 1.00 98.19 274 HIS A N 1
ATOM 2048 C CA . HIS A 1 274 ? 0.588 12.078 -12.120 1.00 98.19 274 HIS A CA 1
ATOM 2049 C C . HIS A 1 274 ? 1.754 11.509 -11.314 1.00 98.19 274 HIS A C 1
ATOM 2051 O O . HIS A 1 274 ? 2.376 10.534 -11.737 1.00 98.19 274 HIS A O 1
ATOM 2057 N N . THR A 1 275 ? 2.014 12.069 -10.133 1.00 98.56 275 THR A N 1
ATOM 2058 C CA . THR A 1 275 ? 3.014 11.544 -9.197 1.00 98.56 275 THR A CA 1
ATOM 2059 C C . THR A 1 275 ? 2.409 11.415 -7.801 1.00 98.56 275 THR A C 1
ATOM 2061 O O . THR A 1 275 ? 2.110 12.412 -7.149 1.00 98.56 275 THR A O 1
ATOM 2064 N N . ASP A 1 276 ? 2.279 10.182 -7.313 1.00 98.06 276 ASP A N 1
ATOM 2065 C CA . ASP A 1 276 ? 1.904 9.893 -5.930 1.00 98.06 276 ASP A CA 1
ATOM 2066 C C . ASP A 1 276 ? 3.143 9.780 -5.047 1.00 98.06 276 ASP A C 1
ATOM 2068 O O . ASP A 1 276 ? 4.107 9.083 -5.374 1.00 98.06 276 ASP A O 1
ATOM 2072 N N . ARG A 1 277 ? 3.097 10.435 -3.885 1.00 98.25 277 ARG A N 1
ATOM 2073 C CA . ARG A 1 277 ? 4.177 10.440 -2.892 1.00 98.25 277 ARG A CA 1
ATOM 2074 C C . ARG A 1 277 ? 3.614 10.011 -1.551 1.00 98.25 277 ARG A C 1
ATOM 2076 O O . ARG A 1 277 ? 2.831 10.737 -0.945 1.00 98.25 277 ARG A O 1
ATOM 2083 N N . LEU A 1 278 ? 4.020 8.834 -1.088 1.00 97.25 278 LEU A N 1
ATOM 2084 C CA . LEU A 1 278 ? 3.516 8.218 0.135 1.00 97.25 278 LEU A CA 1
ATOM 2085 C C . LEU A 1 278 ? 4.658 8.080 1.153 1.00 97.25 278 LEU A C 1
ATOM 2087 O O . LEU A 1 278 ? 5.410 7.103 1.106 1.00 97.25 278 LEU A O 1
ATOM 2091 N N . PRO A 1 279 ? 4.801 9.028 2.104 1.00 96.81 279 PRO A N 1
ATOM 2092 C CA . PRO A 1 279 ? 5.810 8.940 3.165 1.00 96.81 279 PRO A CA 1
ATOM 2093 C C . PRO A 1 279 ? 5.601 7.745 4.106 1.00 96.81 279 PRO A C 1
ATOM 2095 O O . PRO A 1 279 ? 6.552 7.231 4.700 1.00 96.81 279 PRO A O 1
ATOM 2098 N N . PHE A 1 280 ? 4.348 7.308 4.244 1.00 96.06 280 PHE A N 1
ATOM 2099 C CA . PHE A 1 280 ? 3.945 6.142 5.019 1.00 96.06 280 PHE A CA 1
ATOM 2100 C C . PHE A 1 280 ? 3.153 5.200 4.113 1.00 96.06 280 PHE A C 1
ATOM 2102 O O . PHE A 1 280 ? 1.927 5.228 4.096 1.00 96.06 280 PHE A O 1
ATOM 2109 N N . ALA A 1 281 ? 3.863 4.408 3.311 1.00 96.12 281 ALA A N 1
ATOM 2110 C CA . ALA A 1 281 ? 3.243 3.416 2.437 1.00 96.12 281 ALA A CA 1
ATOM 2111 C C . ALA A 1 281 ? 3.076 2.064 3.149 1.00 96.12 281 ALA A C 1
ATOM 2113 O O . ALA A 1 281 ? 2.066 1.394 2.968 1.00 96.12 281 ALA A O 1
ATOM 2114 N N . GLN A 1 282 ? 4.055 1.679 3.972 1.00 95.81 282 GLN A N 1
ATOM 2115 C CA . GLN A 1 282 ? 4.016 0.493 4.836 1.00 95.81 282 GLN A CA 1
ATOM 2116 C C . GLN A 1 282 ? 4.736 0.798 6.149 1.00 95.81 282 GLN A C 1
ATOM 2118 O O . GLN A 1 282 ? 5.613 1.664 6.177 1.00 95.81 282 GLN A O 1
ATOM 2123 N N . PHE A 1 283 ? 4.426 0.074 7.223 1.00 96.25 283 PHE A N 1
ATOM 2124 C CA . PHE A 1 283 ? 5.297 0.059 8.400 1.00 96.25 283 PHE A CA 1
ATOM 2125 C C . PHE A 1 283 ? 6.442 -0.953 8.224 1.00 96.25 283 PHE A C 1
ATOM 2127 O O . PHE A 1 283 ? 6.365 -1.862 7.392 1.00 96.25 283 PHE A O 1
ATOM 2134 N N . THR A 1 284 ? 7.532 -0.799 8.976 1.00 95.75 284 THR A N 1
ATOM 2135 C CA . THR A 1 284 ? 8.676 -1.721 8.895 1.00 95.75 284 THR A CA 1
ATOM 2136 C C . THR A 1 284 ? 8.332 -3.102 9.460 1.00 95.75 284 THR A C 1
ATOM 2138 O O . THR A 1 284 ? 7.736 -3.239 10.522 1.00 95.75 284 THR A O 1
ATOM 2141 N N . GLN A 1 285 ? 8.719 -4.157 8.738 1.00 96.19 285 GLN A N 1
ATOM 2142 C CA . GLN A 1 285 ? 8.418 -5.550 9.098 1.00 96.19 285 GLN A CA 1
ATOM 2143 C C . GLN A 1 285 ? 9.712 -6.381 9.206 1.00 96.19 285 GLN A C 1
ATOM 2145 O O . GLN A 1 285 ? 9.914 -7.291 8.397 1.00 96.19 285 GLN A O 1
ATOM 2150 N N . PRO A 1 286 ? 10.647 -6.046 10.123 1.00 96.50 286 PRO A N 1
ATOM 2151 C CA . PRO A 1 286 ? 11.877 -6.817 10.324 1.00 96.50 286 PRO A CA 1
ATOM 2152 C C . PRO A 1 286 ? 11.584 -8.215 10.899 1.00 96.50 286 PRO A C 1
ATOM 2154 O O . PRO A 1 286 ? 10.469 -8.473 11.350 1.00 96.50 286 PRO A O 1
ATOM 2157 N N . PRO A 1 287 ? 12.560 -9.135 10.927 1.00 96.31 287 PRO A N 1
ATOM 2158 C CA . PRO A 1 287 ? 12.382 -10.427 11.582 1.00 96.31 287 PRO A CA 1
ATOM 2159 C C . PRO A 1 287 ? 11.888 -10.269 13.028 1.00 96.31 287 PRO A C 1
ATOM 2161 O O . PRO A 1 287 ? 12.473 -9.513 13.800 1.00 96.31 287 PRO A O 1
ATOM 2164 N N . GLY A 1 288 ? 10.802 -10.963 13.378 1.00 93.31 288 GLY A N 1
ATOM 2165 C CA . GLY A 1 288 ? 10.156 -10.885 14.694 1.00 93.31 288 GLY A CA 1
ATOM 2166 C C . GLY A 1 288 ? 9.057 -9.823 14.837 1.00 93.31 288 GLY A C 1
ATOM 2167 O O . GLY A 1 288 ? 8.374 -9.821 15.856 1.00 93.31 288 GLY A O 1
ATOM 2168 N N . PHE A 1 289 ? 8.810 -8.978 13.825 1.00 93.81 289 PHE A N 1
ATOM 2169 C CA . PHE A 1 289 ? 7.861 -7.853 13.932 1.00 93.81 289 PHE A CA 1
ATOM 2170 C C . PHE A 1 289 ? 6.463 -8.247 14.438 1.00 93.81 289 PHE A C 1
ATOM 2172 O O . PHE A 1 289 ? 5.837 -7.496 15.178 1.00 93.81 289 PHE A O 1
ATOM 2179 N N . ALA A 1 290 ? 5.967 -9.427 14.053 1.00 91.38 290 ALA A N 1
ATOM 2180 C CA . ALA A 1 290 ? 4.614 -9.888 14.368 1.00 91.38 290 ALA A CA 1
ATOM 2181 C C . ALA A 1 290 ? 4.377 -10.157 15.869 1.00 91.38 290 ALA A C 1
ATOM 2183 O O . ALA A 1 290 ? 3.224 -10.256 16.305 1.00 91.38 290 ALA A O 1
ATOM 2184 N N . ASP A 1 291 ? 5.443 -10.313 16.657 1.00 90.75 291 ASP A N 1
ATOM 2185 C CA . ASP A 1 291 ? 5.355 -10.495 18.109 1.00 90.75 291 ASP A CA 1
ATOM 2186 C C . ASP A 1 291 ? 5.191 -9.161 18.853 1.00 90.75 291 ASP A C 1
ATOM 2188 O O . ASP A 1 291 ? 4.616 -9.144 19.941 1.00 90.75 291 ASP A O 1
ATOM 2192 N N . ASP A 1 292 ? 5.605 -8.054 18.232 1.00 91.69 292 ASP A N 1
ATOM 2193 C CA . ASP A 1 292 ? 5.528 -6.705 18.801 1.00 91.69 292 ASP A CA 1
ATOM 2194 C C . ASP A 1 292 ? 4.241 -5.958 18.411 1.00 91.69 292 ASP A C 1
ATOM 2196 O O . ASP A 1 292 ? 3.919 -4.924 19.001 1.00 91.69 292 ASP A O 1
ATOM 2200 N N . LEU A 1 293 ? 3.483 -6.472 17.434 1.00 95.62 293 LEU A N 1
ATOM 2201 C CA . LEU A 1 293 ? 2.255 -5.825 16.977 1.00 95.62 293 LEU A CA 1
ATOM 2202 C C . LEU A 1 293 ? 1.140 -5.877 18.035 1.00 95.62 293 LEU A C 1
ATOM 2204 O O . LEU A 1 293 ? 0.944 -6.895 18.710 1.00 95.62 293 LEU A O 1
ATOM 2208 N N . PRO A 1 294 ? 0.336 -4.805 18.155 1.00 97.06 294 PRO A N 1
ATOM 2209 C CA . PRO A 1 294 ? -0.844 -4.814 18.996 1.00 97.06 294 PRO A CA 1
ATOM 2210 C C . PRO A 1 294 ? -1.892 -5.788 18.454 1.00 97.06 294 PRO A C 1
ATOM 2212 O O . PRO A 1 294 ? -2.032 -6.019 17.256 1.00 97.06 294 PRO A O 1
ATOM 2215 N N . THR A 1 295 ? -2.706 -6.302 19.363 1.00 96.25 295 THR A N 1
ATOM 2216 C CA . THR A 1 295 ? -3.911 -7.058 19.031 1.00 96.25 295 THR A CA 1
ATOM 2217 C C . THR A 1 295 ? -5.123 -6.133 19.010 1.00 96.25 295 THR A C 1
ATOM 2219 O O . THR A 1 295 ? -5.112 -5.046 19.591 1.00 96.25 295 THR A O 1
ATOM 2222 N N . THR A 1 296 ? -6.220 -6.610 18.426 1.00 96.50 296 THR A N 1
ATOM 2223 C CA . THR A 1 296 ? -7.533 -5.951 18.451 1.00 96.50 296 THR A CA 1
ATOM 2224 C C . THR A 1 296 ? -7.949 -5.467 19.846 1.00 96.50 296 THR A C 1
ATOM 2226 O O . THR A 1 296 ? -8.575 -4.420 19.957 1.00 96.50 296 THR A O 1
ATOM 2229 N N . THR A 1 297 ? -7.592 -6.190 20.912 1.00 95.12 297 THR A N 1
ATOM 2230 C CA . THR A 1 297 ? -7.972 -5.889 22.306 1.00 95.12 297 THR A CA 1
ATOM 2231 C C . THR A 1 297 ? -6.827 -5.306 23.135 1.00 95.12 297 THR A C 1
ATOM 2233 O O . THR A 1 297 ? -6.843 -5.407 24.360 1.00 95.12 297 THR A O 1
ATOM 2236 N N . THR A 1 298 ? -5.778 -4.778 22.498 1.00 95.06 298 THR A N 1
ATOM 2237 C CA . THR A 1 298 ? -4.675 -4.136 23.225 1.00 95.06 298 THR A CA 1
ATOM 2238 C C . THR A 1 298 ? -5.110 -2.868 23.978 1.00 95.06 298 THR A C 1
ATOM 2240 O O . THR A 1 298 ? -4.648 -2.692 25.108 1.00 95.06 298 THR A O 1
ATOM 2243 N N . PRO A 1 299 ? -5.988 -1.992 23.444 1.00 91.81 299 PRO A N 1
ATOM 2244 C CA . PRO A 1 299 ? -6.586 -0.940 24.258 1.00 91.81 299 PRO A CA 1
ATOM 2245 C C . PRO A 1 299 ? -7.458 -1.530 25.377 1.00 91.81 299 PRO A C 1
ATOM 2247 O O . PRO A 1 299 ? -8.028 -2.612 25.251 1.00 91.81 299 PRO A O 1
ATOM 2250 N N . ALA A 1 300 ? -7.574 -0.811 26.492 1.00 83.12 300 ALA A N 1
ATOM 2251 C CA . ALA A 1 300 ? -8.428 -1.227 27.599 1.00 83.12 300 ALA A CA 1
ATOM 2252 C C . ALA A 1 300 ? -9.909 -0.884 27.349 1.00 83.12 300 ALA A C 1
ATOM 2254 O O . ALA A 1 300 ? -10.227 0.119 26.710 1.00 83.12 300 ALA A O 1
ATOM 2255 N N . GLY A 1 301 ? -10.810 -1.669 27.947 1.00 85.94 301 GLY A N 1
ATOM 2256 C CA . GLY A 1 301 ? -12.254 -1.407 27.931 1.00 85.94 301 GLY A CA 1
ATOM 2257 C C . GLY A 1 301 ? -12.896 -1.694 26.574 1.00 85.94 301 GLY A C 1
ATOM 2258 O O . GLY A 1 301 ? -12.533 -2.660 25.909 1.00 85.94 301 GLY A O 1
ATOM 2259 N N . SER A 1 302 ? -13.854 -0.856 26.179 1.00 91.38 302 SER A N 1
ATOM 2260 C CA . SER A 1 302 ? -14.642 -1.016 24.949 1.00 91.38 302 SER A CA 1
ATOM 2261 C C . SER A 1 302 ? -14.002 -0.371 23.707 1.00 91.38 302 SER A C 1
ATOM 2263 O O . SER A 1 302 ? -14.713 0.015 22.779 1.00 91.38 302 SER A O 1
ATOM 2265 N N . VAL A 1 303 ? -12.674 -0.210 23.689 1.00 94.00 303 VAL A N 1
ATOM 2266 C CA . VAL A 1 303 ? -11.918 0.325 22.545 1.00 94.00 303 VAL A CA 1
ATOM 2267 C C . VAL A 1 303 ? -11.142 -0.808 21.880 1.00 94.00 303 VAL A C 1
ATOM 2269 O O . VAL A 1 303 ? -10.404 -1.532 22.542 1.00 94.00 303 VAL A O 1
ATOM 2272 N N . TYR A 1 304 ? -11.283 -0.936 20.566 1.00 96.69 304 TYR A N 1
ATOM 2273 C CA . TYR A 1 304 ? -10.698 -2.001 19.761 1.00 96.69 304 TYR A CA 1
ATOM 2274 C C . TYR A 1 304 ? -9.873 -1.415 18.618 1.00 96.69 304 TYR A C 1
ATOM 2276 O O . TYR A 1 304 ? -10.203 -0.355 18.091 1.00 96.69 304 TYR A O 1
ATOM 2284 N N . LEU A 1 305 ? -8.812 -2.108 18.214 1.00 98.25 305 LEU A N 1
ATOM 2285 C CA . LEU A 1 305 ? -7.989 -1.732 17.063 1.00 98.25 305 LEU A CA 1
ATOM 2286 C C . LEU A 1 305 ? -8.372 -2.546 15.829 1.00 98.25 305 LEU A C 1
ATOM 2288 O O . LEU A 1 305 ? -8.578 -3.760 15.920 1.00 98.25 305 LEU A O 1
ATOM 2292 N N . ALA A 1 306 ? -8.396 -1.874 14.682 1.00 98.25 306 ALA A N 1
ATOM 2293 C CA . ALA A 1 306 ? -8.404 -2.501 13.373 1.00 98.25 306 ALA A CA 1
ATOM 2294 C C . ALA A 1 306 ? -7.406 -1.790 12.448 1.00 98.25 306 ALA A C 1
ATOM 2296 O O . ALA A 1 306 ? -7.275 -0.572 12.468 1.00 98.25 306 ALA A O 1
ATOM 2297 N N . GLY A 1 307 ? -6.691 -2.546 11.631 1.00 96.69 307 GLY A N 1
ATOM 2298 C CA . GLY A 1 307 ? -5.676 -2.023 10.728 1.00 96.69 307 GLY A CA 1
ATOM 2299 C C . GLY A 1 307 ? -4.618 -3.066 10.413 1.00 96.69 307 GLY A C 1
ATOM 2300 O O . GLY A 1 307 ? -4.439 -4.042 11.147 1.00 96.69 307 GLY A O 1
ATOM 2301 N N . ASP A 1 308 ? -3.904 -2.849 9.317 1.00 94.81 308 ASP A N 1
ATOM 2302 C CA . ASP A 1 308 ? -2.798 -3.706 8.888 1.00 94.81 308 ASP A CA 1
ATOM 2303 C C . ASP A 1 308 ? -1.726 -3.853 9.988 1.00 94.81 308 ASP A C 1
ATOM 2305 O O . ASP A 1 308 ? -1.173 -4.931 10.179 1.00 94.81 308 ASP A O 1
ATOM 2309 N N . TYR A 1 309 ? -1.539 -2.820 10.811 1.00 95.50 309 TYR A N 1
ATOM 2310 C CA . TYR A 1 309 ? -0.669 -2.792 11.989 1.00 95.50 309 TYR A CA 1
ATOM 2311 C C . TYR A 1 309 ? -1.080 -3.717 13.150 1.00 95.50 309 TYR A C 1
ATOM 2313 O O . TYR A 1 309 ? -0.388 -3.760 14.162 1.00 95.50 309 TYR A O 1
ATOM 2321 N N . THR A 1 310 ? -2.183 -4.458 13.033 1.00 96.38 310 THR A N 1
ATOM 2322 C CA . THR A 1 310 ? -2.546 -5.543 13.972 1.00 96.38 310 THR A CA 1
ATOM 2323 C C . THR A 1 310 ? -2.299 -6.945 13.396 1.00 96.38 310 THR A C 1
ATOM 2325 O O . THR A 1 310 ? -2.455 -7.938 14.103 1.00 96.38 310 THR A O 1
ATOM 2328 N N . GLU A 1 311 ? -1.901 -7.032 12.120 1.00 94.12 311 GLU A N 1
ATOM 2329 C CA . GLU A 1 311 ? -1.589 -8.282 11.419 1.00 94.12 311 GLU A CA 1
ATOM 2330 C C . GLU A 1 311 ? -0.204 -8.215 10.756 1.00 94.12 311 GLU A C 1
ATOM 2332 O O . GLU A 1 311 ? 0.752 -8.812 11.240 1.00 94.12 311 GLU A O 1
ATOM 2337 N N . TRP A 1 312 ? -0.125 -7.529 9.615 1.00 93.81 312 TRP A N 1
ATOM 2338 C CA . TRP A 1 312 ? 1.043 -7.288 8.769 1.00 93.81 312 TRP A CA 1
ATOM 2339 C C . TRP A 1 312 ? 0.644 -6.268 7.685 1.00 93.81 312 TRP A C 1
ATOM 2341 O O . TRP A 1 312 ? -0.542 -6.158 7.355 1.00 93.81 312 TRP A O 1
ATOM 2351 N N . SER A 1 313 ? 1.601 -5.525 7.117 1.00 94.69 313 SER A N 1
ATOM 2352 C CA . SER A 1 313 ? 1.292 -4.406 6.211 1.00 94.69 313 SER A CA 1
ATOM 2353 C C . SER A 1 313 ? 0.828 -4.895 4.834 1.00 94.69 313 SER A C 1
ATOM 2355 O O . SER A 1 313 ? 1.635 -5.179 3.949 1.00 94.69 313 SER A O 1
ATOM 2357 N N . SER A 1 314 ? -0.488 -5.057 4.671 1.00 93.94 314 SER A N 1
ATO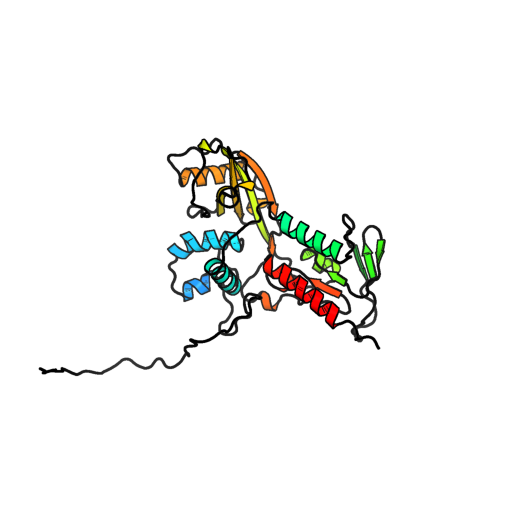M 2358 C CA . SER A 1 314 ? -1.145 -5.411 3.409 1.00 93.94 314 SER A CA 1
ATOM 2359 C C . SER A 1 314 ? -2.654 -5.141 3.439 1.00 93.94 314 SER A C 1
ATOM 2361 O O . SER A 1 314 ? -3.275 -5.076 4.502 1.00 93.94 314 SER A O 1
ATOM 2363 N N . ILE A 1 315 ? -3.278 -5.094 2.255 1.00 93.88 315 ILE A N 1
ATOM 2364 C CA . ILE A 1 315 ? -4.745 -5.029 2.108 1.00 93.88 315 ILE A CA 1
ATOM 2365 C C . ILE A 1 315 ? -5.415 -6.244 2.772 1.00 93.88 315 ILE A C 1
ATOM 2367 O O . ILE A 1 315 ? -6.439 -6.117 3.440 1.00 93.88 315 ILE A O 1
ATOM 2371 N N . GLN A 1 316 ? -4.830 -7.433 2.613 1.00 92.19 316 GLN A N 1
ATOM 2372 C CA . GLN A 1 316 ? -5.349 -8.670 3.195 1.00 92.19 316 GLN A CA 1
ATOM 2373 C C . GLN A 1 316 ? -5.298 -8.636 4.729 1.00 92.19 316 GLN A C 1
ATOM 2375 O O . GLN A 1 316 ? -6.291 -8.983 5.369 1.00 92.19 316 GLN A O 1
ATOM 2380 N N . GLY A 1 317 ? -4.192 -8.154 5.300 1.00 93.56 317 GLY A N 1
ATOM 2381 C CA . GLY A 1 317 ? -4.025 -7.951 6.737 1.00 93.56 317 GLY A CA 1
ATOM 2382 C C . GLY A 1 317 ? -5.025 -6.938 7.291 1.00 93.56 317 GLY A C 1
ATOM 2383 O O . GLY A 1 317 ? -5.676 -7.209 8.297 1.00 93.56 317 GLY A O 1
ATOM 2384 N N . ALA A 1 318 ? -5.243 -5.819 6.593 1.00 96.25 318 ALA A N 1
ATOM 2385 C CA . ALA A 1 318 ? -6.252 -4.829 6.977 1.00 96.25 318 ALA A CA 1
ATOM 2386 C C . ALA A 1 318 ? -7.680 -5.410 6.979 1.00 96.25 318 ALA A C 1
ATOM 2388 O O . ALA A 1 318 ? -8.427 -5.226 7.942 1.00 96.25 318 ALA A O 1
ATOM 2389 N N . MET A 1 319 ? -8.060 -6.152 5.930 1.00 95.81 319 MET A N 1
ATOM 2390 C CA . MET A 1 319 ? -9.380 -6.793 5.856 1.00 95.81 319 MET A CA 1
ATOM 2391 C C . MET A 1 319 ? -9.577 -7.847 6.950 1.00 95.81 319 MET A C 1
ATOM 2393 O O . MET A 1 319 ? -10.657 -7.932 7.536 1.00 95.81 319 MET A O 1
ATOM 2397 N N . GLU A 1 320 ? -8.556 -8.660 7.224 1.00 95.25 320 GLU A N 1
ATOM 2398 C CA . GLU A 1 320 ? -8.610 -9.673 8.281 1.00 95.25 320 GLU A CA 1
ATOM 2399 C C . GLU A 1 320 ? -8.731 -9.034 9.666 1.00 95.25 320 GLU A C 1
ATOM 2401 O O . GLU A 1 320 ? -9.596 -9.418 10.456 1.00 95.25 320 GLU A O 1
ATOM 2406 N N . SER A 1 321 ? -7.942 -7.991 9.919 1.00 97.44 321 SER A N 1
ATOM 2407 C CA . SER A 1 321 ? -8.028 -7.195 11.138 1.00 97.44 321 SER A CA 1
ATOM 2408 C C . SER A 1 321 ? -9.436 -6.633 11.367 1.00 97.44 321 SER A C 1
ATOM 2410 O O . SER A 1 321 ? -10.001 -6.788 12.452 1.00 97.44 321 SER A O 1
ATOM 2412 N N . GLY A 1 322 ? -10.056 -6.060 10.328 1.00 97.12 322 GLY A N 1
ATOM 2413 C CA . GLY A 1 322 ? -11.428 -5.552 10.400 1.00 97.12 322 GLY A CA 1
ATOM 2414 C C . GLY A 1 322 ? -12.450 -6.636 10.766 1.00 97.12 322 GLY A C 1
ATOM 2415 O O . GLY A 1 322 ? -13.289 -6.426 11.645 1.00 97.12 322 GLY A O 1
ATOM 2416 N N . ARG A 1 323 ? -12.349 -7.832 10.164 1.00 96.88 323 ARG A N 1
ATOM 2417 C CA . ARG A 1 323 ? -13.215 -8.978 10.514 1.00 96.88 323 ARG A CA 1
ATOM 2418 C C . ARG A 1 323 ? -13.011 -9.434 11.956 1.00 96.88 323 ARG A C 1
ATOM 2420 O O . ARG A 1 323 ? -13.986 -9.755 12.644 1.00 96.88 323 ARG A O 1
ATOM 2427 N N . ARG A 1 324 ? -11.763 -9.455 12.428 1.00 96.88 324 ARG A N 1
ATOM 2428 C CA . ARG A 1 324 ? -11.425 -9.831 13.806 1.00 96.88 324 ARG A CA 1
ATOM 2429 C C . ARG A 1 324 ? -11.958 -8.819 14.815 1.00 96.88 324 ARG A C 1
ATOM 2431 O O . ARG A 1 324 ? -12.518 -9.229 15.832 1.00 96.88 324 ARG A O 1
ATOM 2438 N N . ALA A 1 325 ? -11.847 -7.526 14.518 1.00 97.12 325 ALA A N 1
ATOM 2439 C CA . ALA A 1 325 ? -12.430 -6.457 15.321 1.00 97.12 325 ALA A CA 1
ATOM 2440 C C . ALA A 1 325 ? -13.949 -6.599 15.430 1.00 97.12 325 ALA A C 1
ATOM 2442 O O . ALA A 1 325 ? -14.466 -6.680 16.542 1.00 97.12 325 ALA A O 1
ATOM 2443 N N . ALA A 1 326 ? -14.647 -6.754 14.302 1.00 95.69 326 ALA A N 1
ATOM 2444 C CA . ALA A 1 326 ? -16.093 -6.970 14.297 1.00 95.69 326 ALA A CA 1
ATOM 2445 C C . ALA A 1 326 ? -16.501 -8.206 15.121 1.00 95.69 326 ALA A C 1
ATOM 2447 O O . ALA A 1 326 ? -17.377 -8.123 15.978 1.00 95.69 326 ALA A O 1
ATOM 2448 N N . SER A 1 327 ? -15.820 -9.339 14.925 1.00 95.81 327 SER A N 1
ATOM 2449 C CA . SER A 1 327 ? -16.113 -10.584 15.655 1.00 95.81 327 SER A CA 1
ATOM 2450 C C . SER A 1 327 ? -15.890 -10.441 17.163 1.00 95.81 327 SER A C 1
ATOM 2452 O O . SER A 1 327 ? -16.652 -10.983 17.963 1.00 95.81 327 SER A O 1
ATOM 2454 N N . THR A 1 328 ? -14.850 -9.700 17.554 1.00 94.81 328 THR A N 1
ATOM 2455 C CA . THR A 1 328 ? -14.504 -9.451 18.957 1.00 94.81 328 THR A CA 1
ATOM 2456 C C . THR A 1 328 ? -15.540 -8.554 19.625 1.00 94.81 328 THR A C 1
ATOM 2458 O O . THR A 1 328 ? -15.995 -8.884 20.716 1.00 94.81 328 THR A O 1
ATOM 2461 N N . VAL A 1 329 ? -15.960 -7.473 18.957 1.00 93.75 329 VAL A N 1
ATOM 2462 C CA . VAL A 1 329 ? -17.027 -6.581 19.440 1.00 93.75 329 VAL A CA 1
ATOM 2463 C C . VAL A 1 329 ? -18.321 -7.368 19.658 1.00 93.75 329 VAL A C 1
ATOM 2465 O O . VAL A 1 329 ? -18.881 -7.325 20.748 1.00 93.75 329 VAL A O 1
ATOM 2468 N N . LEU A 1 330 ? -18.746 -8.158 18.665 1.00 92.56 330 LEU A N 1
ATOM 2469 C CA . LEU A 1 330 ? -19.986 -8.942 18.734 1.00 92.56 330 LEU A CA 1
ATOM 2470 C C . LEU A 1 330 ? -19.950 -10.053 19.796 1.00 92.56 330 LEU A C 1
ATOM 2472 O O . LEU A 1 330 ? -20.990 -10.428 20.324 1.00 92.56 330 LEU A O 1
ATOM 2476 N N . SER A 1 331 ? -18.768 -10.586 20.115 1.00 88.81 331 SER A N 1
ATOM 2477 C CA . SER A 1 331 ? -18.607 -11.611 21.160 1.00 88.81 331 SER A CA 1
ATOM 2478 C C . SER A 1 331 ? -18.477 -11.021 22.567 1.00 88.81 331 SER A C 1
ATOM 2480 O O . SER A 1 331 ? -18.616 -11.747 23.550 1.00 88.81 331 SER A O 1
ATOM 2482 N N . ALA A 1 332 ? -18.148 -9.731 22.668 1.00 76.25 332 ALA A N 1
ATOM 2483 C CA . ALA A 1 332 ? -18.009 -9.012 23.929 1.00 76.25 332 ALA A CA 1
ATOM 2484 C C . ALA A 1 332 ? -19.341 -8.437 24.433 1.00 76.25 332 ALA A C 1
ATOM 2486 O O . ALA A 1 332 ? -19.424 -8.062 25.605 1.00 76.25 332 ALA A O 1
ATOM 2487 N N . GLU A 1 333 ? -20.375 -8.376 23.586 1.00 61.31 333 GLU A N 1
ATOM 2488 C CA . GLU A 1 333 ? -21.715 -8.015 24.039 1.00 61.31 333 GLU A CA 1
ATOM 2489 C C . GLU A 1 333 ? -22.219 -9.062 25.047 1.00 61.31 333 GLU A C 1
ATOM 2491 O O . GLU A 1 333 ? -22.183 -10.265 24.763 1.00 61.31 333 GLU A O 1
ATOM 2496 N N . PRO A 1 334 ? -22.668 -8.653 26.248 1.00 51.34 334 PRO A N 1
ATOM 2497 C CA . PRO A 1 334 ? -23.299 -9.585 27.162 1.00 51.34 334 PRO A CA 1
ATOM 2498 C C . PRO A 1 334 ? -24.542 -10.151 26.475 1.00 51.34 334 PRO A C 1
ATOM 2500 O O . PRO A 1 334 ? -25.395 -9.398 26.008 1.00 51.34 334 PRO A O 1
ATOM 2503 N N . VAL A 1 335 ? -24.631 -11.482 26.414 1.00 39.75 335 VAL A N 1
ATOM 2504 C CA . VAL A 1 335 ? -25.858 -12.192 26.042 1.00 39.75 335 VAL A CA 1
ATOM 2505 C C . VAL A 1 335 ? -26.976 -11.614 26.908 1.00 39.75 335 VAL A C 1
ATOM 2507 O O . VAL A 1 335 ? -26.948 -11.791 28.125 1.00 39.75 335 VAL A O 1
ATOM 2510 N N . GLY A 1 336 ? -27.884 -10.852 26.297 1.00 41.34 336 GLY A N 1
ATOM 2511 C CA . GLY A 1 336 ? -28.994 -10.225 27.007 1.00 41.34 336 GLY A CA 1
ATOM 2512 C C . GLY A 1 336 ? -29.822 -11.270 27.757 1.00 41.34 336 GLY A C 1
ATOM 2513 O O . GLY A 1 336 ? -30.080 -12.350 27.218 1.00 41.34 336 GLY A O 1
ATOM 2514 N N . GLU A 1 337 ? -30.188 -10.941 28.999 1.00 31.22 337 GLU A N 1
ATOM 2515 C CA . GLU A 1 337 ? -31.253 -11.608 29.766 1.00 31.22 337 GLU A CA 1
ATOM 2516 C C . GLU A 1 337 ? -32.618 -11.485 29.076 1.00 31.22 337 GLU A C 1
ATOM 2518 O O . GLU A 1 337 ? -32.905 -10.410 28.495 1.00 31.22 337 GLU A O 1
#

Secondary structure (DSSP, 8-state):
--------------------------S----SSSS---BTB---BHHHHHHHHT--HHHIIIIIHHHHHHHHS-TT--SBHHHHHHHHHHHHHS-----TT-THHHHHHHHHHHHHTT-----S--EEEEE-----TT-----PPEEEESS-EE--SSEEE-S-HHHHHHHH--TTS---EEEEEEEEEEEEGGG----SS-PEE--S-SSSSEEEEHHHH-GGGS-TTEEEEEEEEESGGGTSS-HHHHHHHHHHHHHHH-TTS--TT-EEEEEEEEEEEEE---TTHHHHSPPTT-SSTTEEE-SGGGT-SSHHHHHHHHHHHHHHHHHHS----

Radius of gyration: 26.18 Å; chains: 1; bounding box: 65×87×70 Å